Protein AF-A0A4Y1ZA78-F1 (afdb_monomer)

Nearest PDB structures (foldseek):
  3u4q-assembly1_B  TM=8.889E-01  e=4.246E-15  Bacillus subtilis
  4cei-assembly1_B  TM=9.173E-01  e=1.400E-14  Bacillus subtilis subsp. subtilis str. 168
  4cej-assembly1_B  TM=8.778E-01  e=4.671E-15  Bacillus subtilis subsp. subtilis str. 168
  4ceh-assembly1_B  TM=9.008E-01  e=1.864E-14  Bacillus subtilis subsp. subtilis str. 168

Mean predicted aligned error: 8.11 Å

Secondary structure (DSSP, 8-state):
--HHHHHHHHHHHHHHTTTT-SSHHHHTTSTTHHHHHHHHHHHHHHTT--HHHHHHHHHHS--SSHHHHHHHHHHHHHHHHHHHHHHHHTTT---TTHHHHHHHHHGGG-GGGGG-EEEE-S-S---HHHHHHHHHHHHHSSEEEE----SS--SS---TT-TTHHHHHHHHHHHHHHHHTTPPPPPP-------S--SHHHHHHHHHTT-SSPPPPS--TT------SSHHHHHHHHHHHHHHHHHTS---GGG-----S-HHHHHHHHHHHHHHHT----------

Radius of gyration: 25.03 Å; Cα contacts (8 Å, |Δi|>4): 246; chains: 1; bounding box: 57×53×67 Å

pLDDT: mean 88.27, std 9.08, range [31.56, 97.56]

Foldseek 3Di:
DPLVVQLVQLLVQCVVCLVVADPCVVVSPDPCSSVVLSVVLLVCLLQVHALVNLLVVLVVQDPPDPVSVVSSSVSSNSSSSSVVSCVVCPPPHDDPSCVLVVCLVCVVVVLVQQADEEEADDDLAGHPSRLSSVLSSLVRHPYYHYDFDDPDQDPDQDDPQDPSRRSNVVNNSNVVSCVVVVGDDDPDDDDPDDPPDPDPQVVLCVNCPSHPPGDDDPDQPPHDDDDDPDLLRVLLVVVVVLVCCCPVVVDDPVVDDDDDPDCVVCVVSNVVNCVVVVDDDDDDDDDD

Sequence (288 aa):
MNTAGISMLLRKIVENRKNELHLFRKAAQQSGFYDLLGDTLIEFKRYCLEPEEIALRGQQIKTDDADQQLLKDKLHDLSLIYQSFSQALEGTYIDSEDYLYLMVERMNDAEFLKQAEVWIDGFQTMTPQELLAVEQLMGLCKQVTIVLGTDQIYDRLPDEFSVFRHPAHLFLQLKERAELNGQTIEPIVLQRTLVRPESKALKNLTMHFGQFPVQTSAQTDGVRLTEAANRREEVEQTARAIIECARVHHDRYRQMTVLVRNLADYRDLIETILQIIGFHFSLIKSAP

Structure (mmCIF, N/CA/C/O backbone):
data_AF-A0A4Y1ZA78-F1
#
_entry.id   AF-A0A4Y1ZA78-F1
#
loop_
_atom_site.group_PDB
_atom_site.id
_atom_site.type_symbol
_atom_site.label_atom_id
_atom_site.label_alt_id
_atom_site.label_comp_id
_atom_site.label_asym_id
_atom_site.label_entity_id
_atom_site.label_seq_id
_atom_site.pdbx_PDB_ins_code
_atom_site.Cartn_x
_atom_site.Cartn_y
_atom_site.Cartn_z
_atom_site.occupancy
_atom_site.B_iso_or_equiv
_atom_site.auth_seq_id
_atom_site.auth_comp_id
_atom_site.auth_asym_id
_atom_site.auth_atom_id
_atom_site.pdbx_PDB_model_num
ATOM 1 N N . MET A 1 1 ? -14.141 16.603 -0.259 1.00 54.16 1 MET A N 1
ATOM 2 C CA . MET A 1 1 ? -14.179 18.080 -0.436 1.00 54.16 1 MET A CA 1
ATOM 3 C C . MET A 1 1 ? -12.864 18.511 -1.081 1.00 54.16 1 MET A C 1
ATOM 5 O O . MET A 1 1 ? -11.941 17.710 -1.094 1.00 54.16 1 MET A O 1
ATOM 9 N N . ASN A 1 2 ? -12.721 19.744 -1.586 1.00 70.62 2 ASN A N 1
ATOM 10 C CA . ASN A 1 2 ? -11.369 20.284 -1.808 1.00 70.62 2 ASN A CA 1
ATOM 11 C C . ASN A 1 2 ? -10.675 20.406 -0.434 1.00 70.62 2 ASN A C 1
ATOM 13 O O . ASN A 1 2 ? -11.345 20.780 0.531 1.00 70.62 2 ASN A O 1
ATOM 17 N N . THR A 1 3 ? -9.384 20.090 -0.326 1.00 71.38 3 THR A N 1
ATOM 18 C CA . THR A 1 3 ? -8.634 20.018 0.950 1.00 71.38 3 THR A CA 1
ATOM 19 C C . THR A 1 3 ? -8.817 21.267 1.816 1.00 71.38 3 THR A C 1
ATOM 21 O O . THR A 1 3 ? -9.050 21.169 3.016 1.00 71.38 3 THR A O 1
ATOM 24 N N . ALA A 1 4 ? -8.874 22.445 1.189 1.00 78.81 4 ALA A N 1
ATOM 25 C CA . ALA A 1 4 ? -9.137 23.713 1.869 1.00 78.81 4 ALA A CA 1
ATOM 26 C C . ALA A 1 4 ? -10.476 23.755 2.642 1.00 78.81 4 ALA A C 1
ATOM 28 O O . ALA A 1 4 ? -10.548 24.355 3.713 1.00 78.81 4 ALA A O 1
ATOM 29 N N . GLY A 1 5 ? -11.536 23.119 2.128 1.00 83.69 5 GLY A N 1
ATOM 30 C CA . GLY A 1 5 ? -12.844 23.064 2.791 1.00 83.69 5 GLY A CA 1
ATOM 31 C C . GLY A 1 5 ? -12.821 22.215 4.063 1.00 83.69 5 GLY A C 1
ATOM 32 O O . GLY A 1 5 ? -13.387 22.619 5.080 1.00 83.69 5 GLY A O 1
ATOM 33 N N . ILE A 1 6 ? -12.090 21.096 4.029 1.00 84.88 6 ILE A N 1
ATOM 34 C CA . ILE A 1 6 ? -11.861 20.232 5.196 1.00 84.88 6 ILE A CA 1
ATOM 35 C C . ILE A 1 6 ? -11.082 21.007 6.259 1.00 84.88 6 ILE A C 1
ATOM 37 O O . ILE A 1 6 ? -11.537 21.096 7.399 1.00 84.88 6 ILE A O 1
ATOM 41 N N . SER A 1 7 ? -9.981 21.666 5.884 1.00 87.12 7 SER A N 1
ATOM 42 C CA . SER A 1 7 ? -9.173 22.452 6.827 1.00 87.12 7 SER A CA 1
ATOM 43 C C . S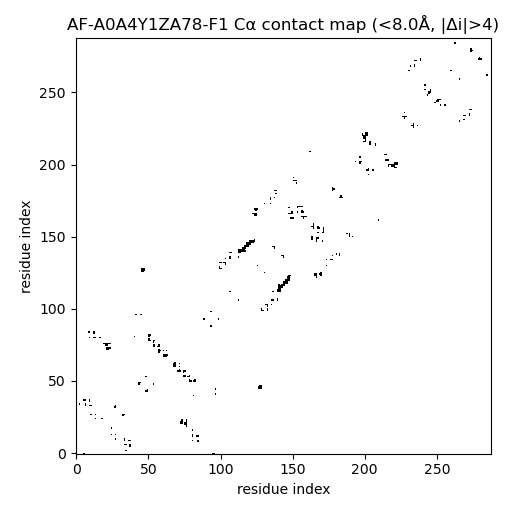ER A 1 7 ? -9.979 23.597 7.466 1.00 87.12 7 SER A C 1
ATOM 45 O O . SER A 1 7 ? -9.831 23.870 8.659 1.00 87.12 7 SER A O 1
ATOM 47 N N . MET A 1 8 ? -10.890 24.243 6.725 1.00 88.00 8 MET A N 1
ATOM 48 C CA . MET A 1 8 ? -11.794 25.266 7.277 1.00 88.00 8 MET A CA 1
ATOM 49 C C . MET A 1 8 ? -12.814 24.690 8.267 1.00 88.00 8 MET A C 1
ATOM 51 O O . MET A 1 8 ? -13.048 25.291 9.321 1.00 88.00 8 MET A O 1
ATOM 55 N N . LEU A 1 9 ? -13.415 23.540 7.950 1.00 90.19 9 LEU A N 1
ATOM 56 C CA . LEU A 1 9 ? -14.356 22.861 8.841 1.00 90.19 9 LEU A CA 1
ATOM 57 C C . LEU A 1 9 ? -13.664 22.417 10.135 1.00 90.19 9 LEU A C 1
ATOM 59 O O . LEU A 1 9 ? -14.154 22.718 11.224 1.00 90.19 9 LEU A O 1
ATOM 63 N N . LEU A 1 10 ? -12.491 21.791 10.025 1.00 92.62 10 LEU A N 1
ATOM 64 C CA . LEU A 1 10 ? -11.685 21.378 11.174 1.00 92.62 10 LEU A CA 1
ATOM 65 C C . LEU A 1 10 ? -11.297 22.568 12.047 1.00 92.62 10 LEU A C 1
ATOM 67 O O . LEU A 1 10 ? -11.419 22.499 13.268 1.00 92.62 10 LEU A O 1
ATOM 71 N N . ARG A 1 11 ? -10.924 23.699 11.441 1.00 92.19 11 ARG A N 1
ATOM 72 C CA . ARG A 1 11 ? -10.647 24.934 12.183 1.00 92.19 11 ARG A CA 1
ATOM 73 C C . ARG A 1 11 ? -11.849 25.417 12.987 1.00 92.19 11 ARG A C 1
ATOM 75 O O . ARG A 1 11 ? -11.689 25.791 14.146 1.00 92.19 11 ARG A O 1
ATOM 82 N N . LYS A 1 12 ? -13.050 25.384 12.405 1.00 92.19 12 LYS A N 1
ATOM 83 C CA . LYS A 1 12 ? -14.288 25.737 13.115 1.00 92.19 12 LYS A CA 1
ATOM 84 C C . LYS A 1 12 ? -14.563 24.782 14.283 1.00 92.19 12 LYS A C 1
ATOM 86 O O . LYS A 1 12 ? -14.906 25.243 15.367 1.00 92.19 12 LYS A O 1
ATOM 91 N N . ILE A 1 13 ? -14.399 23.474 14.077 1.00 93.69 13 ILE A N 1
ATOM 92 C CA . ILE A 1 13 ? -14.618 22.446 15.109 1.00 93.69 13 ILE A CA 1
ATOM 93 C C . ILE A 1 13 ? -13.646 22.630 16.279 1.00 93.69 13 ILE A C 1
ATOM 95 O O . ILE A 1 13 ? -14.075 22.689 17.431 1.00 93.69 13 ILE A O 1
ATOM 99 N N . VAL A 1 14 ? -12.353 22.774 15.983 1.00 93.81 14 VAL A N 1
ATOM 100 C CA . VAL A 1 14 ? -11.296 22.935 16.992 1.00 93.81 14 VAL A CA 1
ATOM 101 C C . VAL A 1 14 ? -11.490 24.214 17.806 1.00 93.81 14 VAL A C 1
ATOM 103 O O . VAL A 1 14 ? -11.338 24.182 19.025 1.00 93.81 14 VAL A O 1
ATOM 106 N N . GLU A 1 15 ? -11.867 25.332 17.179 1.00 91.50 15 GLU A N 1
ATOM 107 C CA . GLU A 1 15 ? -12.145 26.571 17.920 1.00 91.50 15 GLU A CA 1
ATOM 108 C C . GLU A 1 15 ? -13.399 26.459 18.802 1.00 91.50 15 GLU A C 1
ATOM 110 O O . GLU A 1 15 ? -13.377 26.928 19.940 1.00 91.50 15 GLU A O 1
ATOM 115 N N . ASN A 1 16 ? -14.456 25.781 18.341 1.00 92.62 16 ASN A N 1
ATOM 116 C CA . ASN A 1 16 ? -15.669 25.577 19.141 1.00 92.62 16 ASN A CA 1
ATOM 117 C C . ASN A 1 16 ? -15.430 24.684 20.368 1.00 92.62 16 ASN A C 1
ATOM 119 O O . ASN A 1 16 ? -16.015 24.928 21.420 1.00 92.62 16 ASN A O 1
ATOM 123 N N . ARG A 1 17 ? -14.560 23.674 20.247 1.00 90.81 17 ARG A N 1
ATOM 124 C CA . ARG A 1 17 ? -14.251 22.709 21.320 1.00 90.81 17 ARG A CA 1
ATOM 125 C C . ARG A 1 17 ? -12.964 22.998 22.078 1.00 90.81 17 ARG A C 1
ATOM 127 O O . ARG A 1 17 ? -12.514 22.189 22.88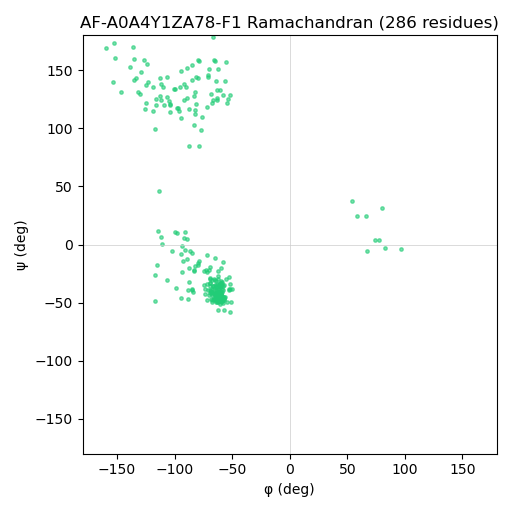0 1.00 90.81 17 ARG A O 1
ATOM 134 N N . LYS A 1 18 ? -12.361 24.166 21.878 1.00 89.44 18 LYS A N 1
ATOM 135 C CA . LYS A 1 18 ? -11.031 24.523 22.397 1.00 89.44 18 LYS A CA 1
ATOM 136 C C . LYS A 1 18 ? -10.840 24.327 23.905 1.00 89.44 18 LYS A C 1
ATOM 138 O O . LYS A 1 18 ? -9.712 24.130 24.350 1.00 89.44 18 LYS A O 1
ATOM 143 N N . ASN A 1 19 ? -11.920 24.425 24.681 1.00 91.12 19 ASN A N 1
ATOM 144 C CA . ASN A 1 19 ? -11.902 24.263 26.136 1.00 91.12 19 ASN A CA 1
ATOM 145 C C . ASN A 1 19 ? -11.948 22.794 26.590 1.00 91.12 19 ASN A C 1
ATOM 147 O O . ASN A 1 19 ? -11.605 22.518 27.734 1.00 91.12 19 ASN A O 1
ATOM 151 N N . GLU A 1 20 ? -12.361 21.880 25.713 1.00 92.88 20 GLU A N 1
ATOM 152 C CA . GLU A 1 20 ? -12.433 20.433 25.960 1.00 92.88 20 GLU A CA 1
ATOM 153 C C . GLU A 1 20 ? -11.145 19.709 25.527 1.00 92.88 20 GLU A C 1
ATOM 155 O O . GLU A 1 20 ? -10.935 18.556 25.900 1.00 92.88 20 GLU A O 1
ATOM 160 N N . LEU A 1 21 ? -10.287 20.385 24.750 1.00 92.19 21 LEU A N 1
ATOM 161 C CA . LEU A 1 21 ? -9.033 19.836 24.235 1.00 92.19 21 LEU A CA 1
ATOM 162 C C . LEU A 1 21 ? -7.910 19.918 25.274 1.00 92.19 21 LEU A C 1
ATOM 164 O O . LEU A 1 21 ? -7.628 20.987 25.827 1.00 92.19 21 LEU A O 1
ATOM 168 N N . HIS A 1 22 ? -7.216 18.805 25.476 1.00 89.44 22 HIS A N 1
ATOM 169 C CA . HIS A 1 22 ? -6.105 18.667 26.411 1.00 89.44 22 HIS A CA 1
ATOM 170 C C . HIS A 1 22 ? -4.777 19.127 25.797 1.00 89.44 22 HIS A C 1
ATOM 172 O O . HIS A 1 22 ? -3.992 19.820 26.451 1.00 89.44 22 HIS A O 1
ATOM 178 N N . LEU A 1 23 ? -4.524 18.795 24.528 1.00 88.69 23 LEU A N 1
ATOM 179 C CA . LEU A 1 23 ? -3.224 18.971 23.879 1.00 88.69 23 LEU A CA 1
ATOM 180 C C . LEU A 1 23 ? -3.270 19.953 22.704 1.00 88.69 23 LEU A C 1
ATOM 182 O O . LEU A 1 23 ? -2.450 20.875 22.600 1.00 88.69 23 LEU A O 1
ATOM 186 N N . PHE A 1 24 ? -4.235 19.783 21.805 1.00 91.19 24 PHE A N 1
ATOM 187 C CA . PHE A 1 24 ? -4.268 20.475 20.519 1.00 91.19 24 PHE A CA 1
ATOM 188 C C . PHE A 1 24 ? -4.591 21.962 20.617 1.00 91.19 24 PHE A C 1
ATOM 190 O O . PHE A 1 24 ? -4.371 22.694 19.655 1.00 91.19 24 PHE A O 1
ATOM 197 N N . ARG A 1 25 ? -4.982 22.465 21.793 1.00 84.75 25 ARG A N 1
ATOM 198 C CA . ARG A 1 25 ? -5.209 23.900 22.024 1.00 84.75 25 ARG A CA 1
ATOM 199 C C . ARG A 1 25 ? -4.015 24.775 21.624 1.00 84.75 25 ARG A C 1
ATOM 201 O O . ARG A 1 25 ? -4.217 25.871 21.104 1.00 84.75 25 ARG A O 1
ATOM 208 N N . LYS A 1 26 ? -2.784 24.316 21.882 1.00 83.38 26 LYS A N 1
ATOM 209 C CA . LYS A 1 26 ? -1.555 25.031 21.486 1.00 83.38 26 LYS A CA 1
ATOM 210 C C . LYS A 1 26 ? -1.152 24.717 20.042 1.00 83.38 26 LYS A C 1
ATOM 212 O O . LYS A 1 26 ? -0.733 25.617 19.321 1.00 83.38 26 LYS A O 1
ATOM 217 N N . ALA A 1 27 ? -1.311 23.463 19.618 1.00 85.31 27 ALA A N 1
ATOM 218 C CA . ALA A 1 27 ? -0.951 23.009 18.274 1.00 85.31 27 ALA A CA 1
ATOM 219 C C . ALA A 1 27 ? -1.817 23.650 17.173 1.00 85.31 27 ALA A C 1
ATOM 221 O O . ALA A 1 27 ? -1.318 23.922 16.088 1.00 85.31 27 ALA A O 1
ATOM 222 N N . ALA A 1 28 ? -3.071 23.999 17.480 1.00 87.12 28 ALA A N 1
ATOM 223 C CA . ALA A 1 28 ? -4.023 24.634 16.566 1.00 87.12 28 ALA A CA 1
ATOM 224 C C . ALA A 1 28 ? -3.560 25.981 15.970 1.00 87.12 28 ALA A C 1
ATOM 226 O O . ALA A 1 28 ? -4.156 26.467 15.007 1.00 87.12 28 ALA A O 1
ATOM 227 N N . GLN A 1 29 ? -2.522 26.601 16.545 1.00 84.94 29 GLN A N 1
ATOM 228 C CA . GLN A 1 29 ? -1.912 27.836 16.042 1.00 84.94 29 GLN A CA 1
ATOM 229 C C . GLN A 1 29 ? -0.775 27.590 15.036 1.00 84.94 29 GLN A C 1
ATOM 231 O O . GLN A 1 29 ? -0.321 28.535 14.393 1.00 84.94 29 GLN A O 1
ATOM 236 N N . GLN A 1 30 ? -0.291 26.352 14.908 1.00 88.00 30 GLN A N 1
ATOM 237 C CA . GLN A 1 30 ? 0.828 26.012 14.033 1.00 88.00 30 GLN A CA 1
ATOM 238 C C . GLN A 1 30 ? 0.382 25.882 12.573 1.00 88.00 30 GLN A C 1
ATOM 240 O O . GLN A 1 30 ? -0.699 25.374 12.268 1.00 88.00 30 GLN A O 1
ATOM 245 N N . SER A 1 31 ? 1.242 26.319 11.652 1.00 84.56 31 SER A N 1
ATOM 246 C CA . SER A 1 31 ? 1.036 26.106 10.218 1.00 84.56 31 SER A CA 1
ATOM 247 C C . SER A 1 31 ? 1.046 24.612 9.891 1.00 84.56 31 SER A C 1
ATOM 249 O O . SER A 1 31 ? 1.948 23.902 10.329 1.00 84.56 31 SER A O 1
ATOM 251 N N . GLY A 1 32 ? 0.071 24.154 9.106 1.00 86.00 32 GLY A N 1
ATOM 252 C CA . GLY A 1 32 ? -0.053 22.756 8.679 1.00 86.00 32 GLY A CA 1
ATOM 253 C C . GLY A 1 32 ? -0.733 21.821 9.686 1.00 86.00 32 GLY A C 1
ATOM 254 O O . GLY A 1 32 ? -0.976 20.667 9.353 1.00 86.00 32 GLY A O 1
ATOM 255 N N . PHE A 1 33 ? -1.106 22.298 10.884 1.00 91.50 33 PHE A N 1
ATOM 256 C CA . PHE A 1 33 ? -1.820 21.471 11.869 1.00 91.50 33 PHE A CA 1
ATOM 257 C C . PHE A 1 33 ? -3.133 20.905 11.312 1.00 91.50 33 PHE A C 1
ATOM 259 O O . PHE A 1 33 ? -3.398 19.717 11.451 1.00 91.50 33 PHE A O 1
ATOM 266 N N . TYR A 1 34 ? -3.946 21.747 10.667 1.00 91.44 34 TYR A N 1
ATOM 267 C CA . TYR A 1 34 ? -5.248 21.330 10.138 1.00 91.44 34 TYR A CA 1
ATOM 268 C C . TYR A 1 34 ? -5.136 20.380 8.947 1.00 91.44 34 TYR A C 1
ATOM 270 O O . TYR A 1 34 ? -6.017 19.546 8.774 1.00 91.44 34 TYR A O 1
ATOM 278 N N . ASP A 1 35 ? -4.058 20.482 8.168 1.00 89.00 35 ASP A N 1
ATOM 279 C CA . ASP A 1 35 ? -3.815 19.581 7.043 1.00 89.00 35 ASP A CA 1
ATOM 280 C C . ASP A 1 35 ? -3.430 18.191 7.569 1.00 89.00 35 ASP A C 1
ATOM 282 O O . ASP A 1 35 ? -4.075 17.208 7.223 1.00 89.00 35 ASP A O 1
ATOM 286 N N . LEU A 1 36 ? -2.494 18.124 8.526 1.00 91.00 36 LEU A N 1
ATOM 287 C CA . LEU A 1 36 ? -2.130 16.872 9.198 1.00 91.00 36 LEU A CA 1
ATOM 288 C C . LEU A 1 36 ? -3.320 16.242 9.938 1.00 91.00 36 LEU A C 1
ATOM 290 O O . LEU A 1 36 ? -3.495 15.025 9.921 1.00 91.00 36 LEU A O 1
ATOM 294 N N . LEU A 1 37 ? -4.140 17.063 10.599 1.00 92.75 37 LEU A N 1
ATOM 295 C CA . LEU A 1 37 ? -5.354 16.605 11.269 1.00 92.75 37 LEU A CA 1
ATOM 296 C C . LEU A 1 37 ? -6.344 16.018 10.258 1.00 92.75 37 LEU A C 1
ATOM 298 O O . LEU A 1 37 ? -6.891 14.951 10.508 1.00 92.75 37 LEU A O 1
ATOM 302 N N . GLY A 1 38 ? -6.538 16.678 9.113 1.00 91.00 38 GLY A N 1
ATOM 303 C CA . GLY A 1 38 ? -7.357 16.163 8.017 1.00 91.00 38 GLY A CA 1
ATOM 304 C C . GLY A 1 38 ? -6.860 14.814 7.509 1.00 91.00 38 GLY A C 1
ATOM 305 O O . GLY A 1 38 ? -7.642 13.867 7.466 1.00 91.00 38 GLY A O 1
ATOM 306 N N . ASP A 1 39 ? -5.563 14.703 7.217 1.00 90.12 39 ASP A N 1
ATOM 307 C CA . ASP A 1 39 ? -4.939 13.454 6.766 1.00 90.12 39 ASP A CA 1
ATOM 308 C C . ASP A 1 39 ? -5.111 12.325 7.798 1.00 90.12 39 ASP A C 1
ATOM 310 O O . ASP A 1 39 ? -5.444 11.199 7.436 1.00 90.12 39 ASP A O 1
ATOM 314 N N . THR A 1 40 ? -4.974 12.641 9.090 1.00 92.56 40 THR A N 1
ATOM 315 C CA . THR A 1 40 ? -5.155 11.673 10.189 1.00 92.56 40 THR A CA 1
ATOM 316 C C . THR A 1 40 ? -6.598 11.165 10.268 1.00 92.56 40 THR A C 1
ATOM 318 O O . THR A 1 40 ? -6.829 9.971 10.444 1.00 92.56 40 THR A O 1
ATOM 321 N N . LEU A 1 41 ? -7.593 12.049 10.134 1.00 91.00 41 LEU A N 1
ATOM 322 C CA . LEU A 1 41 ? -9.002 11.637 10.163 1.00 91.00 41 LEU A CA 1
ATOM 323 C C . LEU A 1 41 ? -9.389 10.822 8.923 1.00 91.00 41 LEU A C 1
ATOM 325 O O . LEU A 1 41 ? -10.162 9.872 9.031 1.00 91.00 41 LEU A O 1
ATOM 329 N N . ILE A 1 42 ? -8.829 11.166 7.759 1.00 86.62 42 ILE A N 1
ATOM 330 C CA . ILE A 1 42 ? -8.967 10.373 6.530 1.00 86.62 42 ILE A CA 1
ATOM 331 C C . ILE A 1 42 ? -8.370 8.977 6.735 1.00 86.62 42 ILE A C 1
ATOM 333 O O . ILE A 1 42 ? -8.978 7.985 6.338 1.00 86.62 42 ILE A O 1
ATOM 337 N N . GLU A 1 43 ? -7.212 8.875 7.390 1.00 88.19 43 GLU A N 1
ATOM 338 C CA . GLU A 1 43 ? -6.608 7.588 7.731 1.00 88.19 43 GLU A CA 1
ATOM 339 C C . GLU A 1 43 ? -7.512 6.769 8.663 1.00 88.19 43 GLU A C 1
ATOM 341 O O . GLU A 1 43 ? -7.768 5.602 8.381 1.00 88.19 43 GLU A O 1
ATOM 346 N N . PHE A 1 44 ? -8.088 7.365 9.710 1.00 90.50 44 PHE A N 1
ATOM 347 C CA . PHE A 1 44 ? -9.043 6.654 10.570 1.00 90.50 44 PHE A CA 1
ATOM 348 C C . PHE A 1 44 ? -10.230 6.085 9.794 1.00 90.50 44 PHE A C 1
ATOM 350 O O . PHE A 1 44 ? -10.540 4.904 9.959 1.00 90.50 44 PHE A O 1
ATOM 357 N N . LYS A 1 45 ? -10.821 6.869 8.886 1.00 85.00 45 LYS A N 1
ATOM 358 C CA . LYS A 1 45 ? -11.887 6.384 8.000 1.00 85.00 45 LYS A CA 1
ATOM 359 C C . LYS A 1 45 ? -11.438 5.204 7.134 1.00 85.00 45 LYS A C 1
ATOM 361 O O . LYS A 1 45 ? -12.110 4.176 7.117 1.00 85.00 45 LYS A O 1
ATOM 366 N N . ARG A 1 46 ? -10.278 5.306 6.472 1.00 82.69 46 ARG A N 1
ATOM 367 C CA . ARG A 1 46 ? -9.717 4.232 5.620 1.00 82.69 46 ARG A CA 1
ATOM 368 C C . ARG A 1 46 ? -9.486 2.926 6.368 1.00 82.69 46 ARG A C 1
ATOM 370 O O . ARG A 1 46 ? -9.586 1.844 5.790 1.00 82.69 46 ARG A O 1
ATOM 377 N N . TYR A 1 47 ? -9.151 3.028 7.649 1.00 85.06 47 TYR A N 1
ATOM 378 C CA . TYR A 1 47 ? -8.944 1.881 8.525 1.00 85.06 47 TYR A CA 1
ATOM 379 C C . TYR A 1 47 ? -10.211 1.436 9.267 1.00 85.06 47 TYR A C 1
ATOM 381 O O . TYR A 1 47 ? -10.112 0.576 10.141 1.00 85.06 47 TYR A O 1
ATOM 389 N N . CYS A 1 48 ? -11.382 1.966 8.892 1.00 83.62 48 CYS A N 1
ATOM 390 C CA . CYS A 1 48 ? -12.679 1.659 9.498 1.00 83.62 48 CYS A CA 1
ATOM 391 C C . CYS A 1 48 ? -12.688 1.861 11.020 1.00 83.62 48 CYS A C 1
ATOM 393 O O . CYS A 1 48 ? -13.276 1.061 11.741 1.00 83.62 48 CYS A O 1
ATOM 395 N N . LEU A 1 49 ? -11.987 2.891 11.504 1.00 89.19 49 LEU A N 1
ATOM 396 C CA . LEU A 1 49 ? -11.981 3.256 12.914 1.00 89.19 49 LEU A CA 1
ATOM 397 C C . LEU A 1 49 ? -13.077 4.279 13.177 1.00 89.19 49 LEU A C 1
ATOM 399 O O . LEU A 1 49 ? -13.082 5.355 12.570 1.00 89.19 49 LEU A O 1
ATOM 403 N N . GLU A 1 50 ? -13.957 3.966 14.122 1.00 90.44 50 GLU A N 1
ATOM 404 C CA . GLU A 1 50 ? -15.008 4.882 14.566 1.00 90.44 50 GLU A CA 1
ATOM 405 C C . GLU A 1 50 ? -14.527 5.789 15.717 1.00 90.44 50 GLU A C 1
ATOM 407 O O . GLU A 1 50 ? -13.642 5.404 16.499 1.00 90.44 50 GLU A O 1
ATOM 412 N N . PRO A 1 51 ? -15.090 7.006 15.869 1.00 91.81 51 PRO A N 1
ATOM 413 C CA . PRO A 1 51 ? -14.724 7.919 16.953 1.00 91.81 51 PRO A CA 1
ATOM 414 C C . PRO A 1 51 ? -14.809 7.275 18.345 1.00 91.81 51 PRO A C 1
ATOM 416 O O . PRO A 1 51 ? -13.947 7.515 19.199 1.00 91.81 51 PRO A O 1
ATOM 419 N N . GLU A 1 52 ? -15.814 6.428 18.572 1.00 92.81 52 GLU A N 1
ATOM 420 C CA . GLU A 1 52 ? -16.036 5.718 19.832 1.00 92.81 52 GLU A CA 1
ATOM 421 C C . GLU A 1 52 ? -14.921 4.709 20.133 1.00 92.81 52 GLU A C 1
ATOM 423 O O . GLU A 1 52 ? -14.500 4.576 21.285 1.00 92.81 52 GLU A O 1
ATOM 428 N N . GLU A 1 53 ? -14.397 4.023 19.115 1.00 92.19 53 GLU A N 1
ATOM 429 C CA . GLU A 1 53 ? -13.306 3.058 19.279 1.00 92.19 53 GLU A CA 1
ATOM 430 C C . GLU A 1 53 ? -12.001 3.752 19.669 1.00 92.19 53 GLU A C 1
ATOM 432 O O . GLU A 1 53 ? -11.263 3.265 20.531 1.00 92.19 53 GLU A O 1
ATOM 437 N N . ILE A 1 54 ? -11.726 4.915 19.074 1.00 93.56 54 ILE A N 1
ATOM 438 C CA . ILE A 1 54 ? -10.554 5.734 19.406 1.00 93.56 54 ILE A CA 1
ATOM 439 C C . ILE A 1 54 ? -10.644 6.212 20.857 1.00 93.56 54 ILE A C 1
ATOM 441 O O . ILE A 1 54 ? -9.668 6.095 21.607 1.00 93.56 54 ILE A O 1
ATOM 445 N N . ALA A 1 55 ? -11.820 6.686 21.278 1.00 92.25 55 ALA A N 1
ATOM 446 C CA . ALA A 1 55 ? -12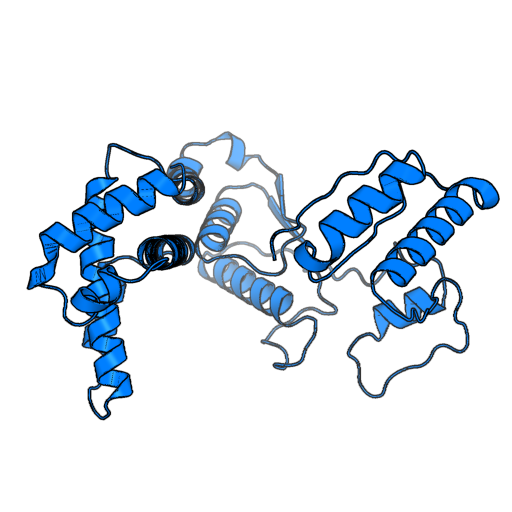.066 7.095 22.657 1.00 92.25 55 ALA A CA 1
ATOM 447 C C . ALA A 1 55 ? -11.874 5.925 23.638 1.00 92.25 55 ALA A C 1
ATOM 449 O O . ALA A 1 55 ? -11.184 6.071 24.652 1.00 92.25 55 ALA A O 1
ATOM 450 N N . LEU A 1 56 ? -12.424 4.747 23.322 1.00 92.44 56 LEU A N 1
ATOM 451 C CA . LEU A 1 56 ? -12.294 3.543 24.145 1.00 92.44 56 LEU A CA 1
ATOM 452 C C . LEU A 1 56 ? -10.828 3.112 24.287 1.00 92.44 56 LEU A C 1
ATOM 454 O O . LEU A 1 56 ? -10.365 2.858 25.400 1.00 92.44 56 LEU A O 1
ATOM 458 N N . ARG A 1 57 ? -10.072 3.080 23.182 1.00 90.62 57 ARG A N 1
ATOM 459 C CA . ARG A 1 57 ? -8.634 2.762 23.207 1.00 90.62 57 ARG A CA 1
ATOM 460 C C . ARG A 1 57 ? -7.854 3.769 24.044 1.00 90.62 57 ARG A C 1
ATOM 462 O O . ARG A 1 57 ? -7.012 3.363 24.839 1.00 90.62 57 ARG A O 1
ATOM 469 N N . GLY A 1 58 ? -8.171 5.060 23.938 1.00 89.12 58 GLY A N 1
ATOM 470 C CA . GLY A 1 58 ? -7.579 6.102 24.781 1.00 89.12 58 GLY A CA 1
ATOM 471 C C . GLY A 1 58 ? -7.805 5.867 26.277 1.00 89.12 58 GLY A C 1
ATOM 472 O O . GLY A 1 58 ? -6.892 6.050 27.082 1.00 89.12 58 GLY A O 1
ATOM 473 N N . GLN A 1 59 ? -8.991 5.396 26.669 1.00 89.44 59 GLN A N 1
ATOM 474 C CA . GLN A 1 59 ? -9.300 5.081 28.070 1.00 89.44 59 GLN A CA 1
ATOM 475 C C . GLN A 1 59 ? -8.542 3.857 28.600 1.00 89.44 59 GLN A C 1
ATOM 477 O O . GLN A 1 59 ? -8.247 3.801 29.794 1.00 89.44 59 GLN A O 1
ATOM 482 N N . GLN A 1 60 ? -8.208 2.901 27.729 1.00 90.62 60 GLN A N 1
ATOM 483 C CA . GLN A 1 60 ? -7.478 1.676 28.078 1.00 90.62 60 GLN A CA 1
ATOM 484 C C . GLN A 1 60 ? -5.964 1.885 28.236 1.00 90.62 60 GLN A C 1
ATOM 486 O O . GLN A 1 60 ? -5.281 1.019 28.788 1.00 90.62 60 GLN A O 1
ATOM 491 N N . ILE A 1 61 ? -5.427 3.018 27.773 1.00 88.94 61 ILE A N 1
ATOM 492 C CA . ILE A 1 61 ? -4.011 3.353 27.932 1.00 88.94 61 ILE A CA 1
ATOM 493 C C . ILE A 1 61 ? -3.710 3.600 29.413 1.00 88.94 61 ILE A C 1
ATOM 495 O O . ILE A 1 61 ? -4.304 4.471 30.060 1.00 88.94 61 ILE A O 1
ATOM 499 N N . LYS A 1 62 ? -2.763 2.817 29.942 1.00 86.75 62 LYS A N 1
ATOM 500 C CA . LYS A 1 62 ? -2.176 3.045 31.265 1.00 86.75 62 LYS A CA 1
ATOM 501 C C . LYS A 1 62 ? -1.464 4.392 31.277 1.00 86.75 62 LYS A C 1
ATOM 503 O O . LYS A 1 62 ? -1.000 4.850 30.248 1.00 86.75 62 LYS A O 1
ATOM 508 N N . THR A 1 63 ? -1.390 5.040 32.426 1.00 84.00 63 THR A N 1
ATOM 509 C CA . THR A 1 63 ? -0.752 6.358 32.562 1.00 84.00 63 THR A CA 1
ATOM 510 C C . THR A 1 63 ? 0.491 6.224 33.429 1.00 84.00 63 THR A C 1
ATOM 512 O O . THR A 1 63 ? 0.664 6.968 34.394 1.00 84.00 63 THR A O 1
ATOM 515 N N . ASP A 1 64 ? 1.292 5.196 33.139 1.00 85.31 64 ASP A N 1
ATOM 516 C CA . ASP A 1 64 ? 2.432 4.803 33.970 1.00 85.31 64 ASP A CA 1
ATOM 517 C C . ASP A 1 64 ? 3.678 5.647 33.637 1.00 85.31 64 ASP A C 1
ATOM 519 O O . ASP A 1 64 ? 4.557 5.816 34.482 1.00 85.31 64 ASP A O 1
ATOM 523 N N . ASP A 1 65 ? 3.731 6.231 32.434 1.00 90.31 65 ASP A N 1
ATOM 524 C CA . ASP A 1 65 ? 4.750 7.192 32.013 1.00 90.31 65 ASP A CA 1
ATOM 525 C C . ASP A 1 65 ? 4.156 8.399 31.253 1.00 90.31 65 ASP A C 1
ATOM 527 O O . ASP A 1 65 ? 2.968 8.452 30.910 1.00 90.31 65 ASP A O 1
ATOM 531 N N . ALA A 1 66 ? 5.003 9.405 31.020 1.00 88.88 66 ALA A N 1
ATOM 532 C CA . ALA A 1 66 ? 4.614 10.656 30.375 1.00 88.88 66 ALA A CA 1
ATOM 533 C C . ALA A 1 66 ? 4.224 10.489 28.894 1.00 88.88 66 ALA A C 1
ATOM 535 O O . ALA A 1 66 ? 3.368 11.234 28.412 1.00 88.88 66 ALA A O 1
ATOM 536 N N . ASP A 1 67 ? 4.807 9.523 28.182 1.00 89.81 67 ASP A N 1
ATOM 537 C CA . ASP A 1 67 ? 4.522 9.277 26.766 1.00 89.81 67 ASP A CA 1
ATOM 538 C C . ASP A 1 67 ? 3.148 8.622 26.595 1.00 89.81 67 ASP A C 1
ATOM 540 O O . ASP A 1 67 ? 2.385 8.979 25.692 1.00 89.81 67 ASP A O 1
ATOM 544 N N . GLN A 1 68 ? 2.778 7.719 27.502 1.00 90.56 68 GLN A N 1
ATOM 545 C CA . GLN A 1 68 ? 1.451 7.111 27.532 1.00 90.56 68 GLN A CA 1
ATOM 546 C C . GLN A 1 68 ? 0.365 8.132 27.885 1.00 90.56 68 GLN A C 1
ATOM 548 O O . GLN A 1 68 ? -0.685 8.159 27.239 1.00 90.56 68 GLN A O 1
ATOM 553 N N . GLN A 1 69 ? 0.626 9.020 28.851 1.00 90.88 69 GLN A N 1
ATOM 554 C CA . GLN A 1 69 ? -0.283 10.127 29.163 1.00 90.88 69 GLN A CA 1
ATOM 555 C C . GLN A 1 69 ? -0.458 11.057 27.951 1.00 90.88 69 GLN A C 1
ATOM 557 O O . GLN A 1 69 ? -1.582 11.416 27.603 1.00 90.88 69 GLN A O 1
ATOM 562 N N . LEU A 1 70 ? 0.635 11.383 27.254 1.00 92.19 70 LEU A N 1
ATOM 563 C CA . LEU A 1 70 ? 0.604 12.193 26.037 1.00 92.19 70 LEU A CA 1
ATOM 564 C C . LEU A 1 70 ? -0.226 11.535 24.925 1.00 92.19 70 LEU A C 1
ATOM 566 O O . LEU A 1 70 ? -0.997 12.212 24.244 1.00 92.19 70 LEU A O 1
ATOM 570 N N . LEU A 1 71 ? -0.066 10.225 24.718 1.00 92.75 71 LEU A N 1
ATOM 571 C CA . LEU A 1 71 ? -0.844 9.472 23.734 1.00 92.75 71 LEU A CA 1
ATOM 572 C C . LEU A 1 71 ? -2.330 9.448 24.102 1.00 92.75 71 LEU A C 1
ATOM 574 O O . LEU A 1 71 ? -3.173 9.666 23.234 1.00 92.75 71 LEU A O 1
ATOM 578 N N . LYS A 1 72 ? -2.656 9.246 25.380 1.00 93.50 72 LYS A N 1
ATOM 579 C CA . LYS A 1 72 ? -4.032 9.288 25.881 1.00 93.50 72 LYS A CA 1
ATOM 580 C C . LYS A 1 72 ? -4.694 10.641 25.621 1.00 93.50 72 LYS A C 1
ATOM 582 O O . LYS A 1 72 ? -5.795 10.677 25.077 1.00 93.50 72 LYS A O 1
ATOM 587 N N . ASP A 1 73 ? -4.007 11.737 25.934 1.00 92.38 73 ASP A N 1
ATOM 588 C CA . ASP A 1 73 ? -4.510 13.093 25.688 1.00 92.38 73 ASP A CA 1
ATOM 589 C C . ASP A 1 73 ? -4.665 13.386 24.183 1.00 92.38 73 ASP A C 1
ATOM 591 O O . ASP A 1 73 ? -5.631 14.029 23.772 1.00 92.38 73 ASP A O 1
ATOM 595 N N . LYS A 1 74 ? -3.775 12.854 23.332 1.00 93.81 74 LYS A N 1
ATOM 596 C CA . LYS A 1 74 ? -3.920 12.925 21.865 1.00 93.81 74 LYS A CA 1
ATOM 597 C C . LYS A 1 74 ? -5.154 12.179 21.361 1.00 93.81 74 LYS A C 1
ATOM 599 O O . LYS A 1 74 ? -5.885 12.727 20.542 1.00 93.81 74 LYS A O 1
ATOM 604 N N . LEU A 1 75 ? -5.375 10.941 21.808 1.00 94.56 75 LEU A N 1
ATOM 605 C CA . LEU A 1 75 ? -6.525 10.141 21.369 1.00 94.56 75 LEU A CA 1
ATOM 606 C C . LEU A 1 75 ? -7.847 10.739 21.856 1.00 94.56 75 LEU A C 1
ATOM 608 O O . LEU A 1 75 ? -8.825 10.722 21.113 1.00 94.56 75 LEU A O 1
ATOM 612 N N . HIS A 1 76 ? -7.861 11.322 23.057 1.00 94.69 76 HIS A N 1
ATOM 613 C CA . HIS A 1 76 ? -8.998 12.096 23.559 1.00 94.69 76 HIS A CA 1
ATOM 614 C C . HIS A 1 76 ? -9.347 13.245 22.607 1.00 94.69 76 HIS A C 1
ATOM 616 O O . HIS A 1 76 ? -10.454 13.276 22.066 1.00 94.69 76 HIS A O 1
ATOM 622 N N . ASP A 1 77 ? -8.386 14.127 22.315 1.00 94.88 77 ASP A N 1
ATOM 623 C CA . ASP A 1 77 ? -8.606 15.265 21.417 1.00 94.88 77 ASP A CA 1
ATOM 624 C C . ASP A 1 77 ? -9.029 14.819 20.008 1.00 94.88 77 ASP A C 1
ATOM 626 O O . ASP A 1 77 ? -9.962 15.383 19.430 1.00 94.88 77 ASP A O 1
ATOM 630 N N . LEU A 1 78 ? -8.370 13.791 19.461 1.00 95.69 78 LEU A N 1
ATOM 631 C CA . LEU A 1 78 ? -8.698 13.228 18.150 1.00 95.69 78 LEU A CA 1
ATOM 632 C C . LEU A 1 78 ? -10.121 12.667 18.113 1.00 95.69 78 LEU A C 1
ATOM 634 O O . LEU A 1 78 ? -10.843 12.963 17.165 1.00 95.69 78 LEU A O 1
ATOM 638 N N . SER A 1 79 ? -10.549 11.919 19.134 1.00 95.38 79 SER A N 1
ATOM 639 C CA . SER A 1 79 ? -11.899 11.340 19.182 1.00 95.38 79 SER A CA 1
ATOM 640 C C . SER A 1 79 ? -12.994 12.412 19.203 1.00 95.38 79 SER A C 1
ATOM 642 O O . SER A 1 79 ? -13.948 12.329 18.430 1.00 95.38 79 SER A O 1
ATOM 644 N N . LEU A 1 80 ? -12.826 13.475 20.000 1.00 95.00 80 LEU A N 1
ATOM 645 C CA . LEU A 1 80 ? -13.788 14.581 20.092 1.00 95.00 80 LEU A CA 1
ATOM 646 C C . LEU A 1 80 ? -13.916 15.353 18.776 1.00 95.00 80 LEU A C 1
ATOM 648 O O . LEU A 1 80 ? -15.021 15.707 18.341 1.00 95.00 80 LEU A O 1
ATOM 652 N N . ILE A 1 81 ? -12.774 15.643 18.149 1.00 95.00 81 ILE A N 1
ATOM 653 C CA . ILE A 1 81 ? -12.735 16.330 16.859 1.00 95.00 81 ILE A CA 1
ATOM 654 C C . ILE A 1 81 ? -13.356 15.439 15.789 1.00 95.00 81 ILE A C 1
ATOM 656 O O . ILE A 1 81 ? -14.205 15.919 15.040 1.00 95.00 81 ILE A O 1
ATOM 660 N N . TYR A 1 82 ? -12.972 14.163 15.736 1.00 94.50 82 TYR A N 1
ATOM 661 C CA . TYR A 1 82 ? -13.453 13.223 14.732 1.00 94.50 82 TYR A CA 1
ATOM 662 C C . TYR A 1 82 ? -14.964 13.022 14.825 1.00 94.50 82 TYR A C 1
ATOM 664 O O . TYR A 1 82 ? -15.651 13.160 13.820 1.00 94.50 82 TYR A O 1
ATOM 672 N N . GLN A 1 83 ? -15.504 12.836 16.031 1.00 94.38 83 GLN A N 1
ATOM 673 C CA . GLN A 1 83 ? -16.948 12.729 16.242 1.00 94.38 83 GLN A CA 1
ATOM 674 C C . GLN A 1 83 ? -17.693 13.961 15.710 1.00 94.38 83 GLN A C 1
ATOM 676 O O . GLN A 1 83 ? -18.695 13.847 15.008 1.00 94.38 83 GLN A O 1
ATOM 681 N N . SER A 1 84 ? -17.178 15.157 16.002 1.00 93.38 84 SER A N 1
ATOM 682 C CA . SER A 1 84 ? -17.785 16.412 15.536 1.00 93.38 84 SER A CA 1
ATOM 683 C C . SER A 1 84 ? -17.651 16.608 14.033 1.00 93.38 84 SER A C 1
ATOM 685 O O . SER A 1 84 ? -18.514 17.216 13.406 1.00 93.38 84 SER A O 1
ATOM 687 N N . PHE A 1 85 ? -16.550 16.125 13.463 1.00 91.44 85 PHE A N 1
ATOM 688 C CA . PHE A 1 85 ? -16.302 16.150 12.033 1.00 91.44 85 PHE A CA 1
ATOM 689 C C . PHE A 1 85 ? -17.279 15.228 11.305 1.00 91.44 85 PHE A C 1
ATOM 691 O O . PHE A 1 85 ? -17.957 15.692 10.393 1.00 91.44 85 PHE A O 1
ATOM 698 N N . SER A 1 86 ? -17.438 13.985 11.763 1.00 88.38 86 SER A N 1
ATOM 699 C CA . SER A 1 86 ? -18.409 13.034 11.214 1.00 88.38 86 SER A CA 1
ATOM 700 C C . SER A 1 86 ? -19.841 13.570 11.305 1.00 88.38 86 SER A C 1
ATOM 702 O O . SER A 1 86 ? -20.533 13.610 10.292 1.00 88.38 86 SER A O 1
ATOM 704 N N . GLN A 1 87 ? -20.252 14.110 12.460 1.00 89.62 87 GLN A N 1
ATOM 705 C CA . GLN A 1 87 ? -21.573 14.743 12.632 1.00 89.62 87 GLN A CA 1
ATOM 706 C C . GLN A 1 87 ? -21.791 15.949 11.710 1.00 89.62 87 GLN A C 1
ATOM 708 O O . GLN A 1 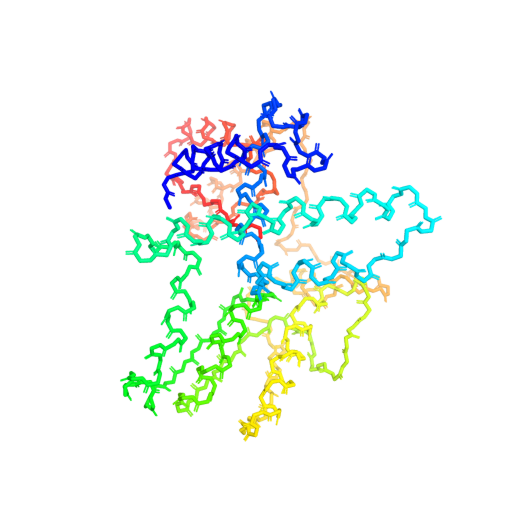87 ? -22.896 16.181 11.231 1.00 89.62 87 GLN A O 1
ATOM 713 N N . ALA A 1 88 ? -20.750 16.749 11.466 1.00 87.25 88 ALA A N 1
ATOM 714 C CA . ALA A 1 88 ? -20.852 17.907 10.583 1.00 87.25 88 ALA A CA 1
ATOM 715 C C . ALA A 1 88 ? -20.959 17.526 9.098 1.00 87.25 88 ALA A C 1
ATOM 717 O O . ALA A 1 88 ? -21.420 18.349 8.308 1.00 87.25 88 ALA A O 1
ATOM 718 N N . LEU A 1 89 ? -20.513 16.324 8.720 1.00 83.31 89 LEU A N 1
ATOM 719 C CA . LEU A 1 89 ? -20.605 15.800 7.356 1.00 83.31 89 LEU A CA 1
ATOM 720 C C . LEU A 1 89 ? -21.865 14.957 7.126 1.00 83.31 89 LEU A C 1
ATOM 722 O O . LEU A 1 89 ? -22.327 14.850 5.987 1.00 83.31 89 LEU A O 1
ATOM 726 N N . GLU A 1 90 ? -22.445 14.400 8.189 1.00 81.00 90 GLU A N 1
ATOM 727 C CA . GLU A 1 90 ? -23.642 13.566 8.128 1.00 81.00 90 GLU A CA 1
ATOM 728 C C . GLU A 1 90 ? -24.781 14.262 7.359 1.00 81.00 90 GLU A C 1
ATOM 730 O O . GLU A 1 90 ? -25.110 15.430 7.581 1.00 81.00 90 GLU A O 1
ATOM 735 N N . GLY A 1 91 ? -25.350 13.557 6.376 1.00 69.00 91 GLY A N 1
ATOM 736 C CA . GLY A 1 91 ? -26.480 14.024 5.561 1.00 69.00 91 GLY A CA 1
ATOM 737 C C . GLY A 1 91 ? -26.205 15.208 4.621 1.00 69.00 91 GLY A C 1
ATOM 738 O O . GLY A 1 91 ? -27.080 15.564 3.833 1.00 69.00 91 GLY A O 1
ATOM 739 N N . THR A 1 92 ? -25.018 15.817 4.665 1.00 66.81 92 THR A N 1
ATOM 740 C CA . THR A 1 92 ? -24.675 17.004 3.863 1.00 66.81 92 THR A CA 1
ATOM 741 C C . THR A 1 92 ? -23.546 16.756 2.875 1.00 66.81 92 THR A C 1
ATOM 743 O O . THR A 1 92 ? -23.493 17.428 1.841 1.00 66.81 92 THR A O 1
ATOM 746 N N . TYR A 1 93 ? -22.658 15.799 3.153 1.00 67.06 93 TYR A N 1
ATOM 747 C CA . TYR A 1 93 ? -21.501 15.538 2.311 1.00 67.06 93 TYR A CA 1
ATOM 748 C C . TYR A 1 93 ? -21.130 14.050 2.284 1.00 67.06 93 TYR A C 1
ATOM 750 O O . TYR A 1 93 ? -20.990 13.426 3.328 1.00 67.06 93 TYR A O 1
ATOM 758 N N . ILE A 1 94 ? -20.934 13.506 1.080 1.00 64.25 94 ILE A N 1
ATOM 759 C CA . ILE A 1 94 ? -20.340 12.179 0.867 1.00 64.25 94 ILE A CA 1
ATOM 760 C C . ILE A 1 94 ? -18.862 12.397 0.559 1.00 64.25 94 ILE A C 1
ATOM 762 O O . ILE A 1 94 ? -18.524 13.065 -0.429 1.00 64.25 94 ILE A O 1
ATOM 766 N N . ASP A 1 95 ? -17.982 11.883 1.415 1.00 68.50 95 ASP A N 1
ATOM 767 C CA . ASP A 1 95 ? -16.546 11.960 1.183 1.00 68.50 95 ASP A CA 1
ATOM 768 C C . ASP A 1 95 ? -16.062 10.908 0.184 1.00 68.50 95 ASP A C 1
ATOM 770 O O . ASP A 1 95 ? -16.721 9.896 -0.046 1.00 68.50 95 ASP A O 1
ATOM 774 N N . SER A 1 96 ? -14.898 11.141 -0.430 1.00 68.75 96 SER A N 1
ATOM 775 C CA . SER A 1 96 ? -14.315 10.172 -1.366 1.00 68.75 96 SER A CA 1
ATOM 776 C C . SER A 1 96 ? -14.046 8.821 -0.708 1.00 68.75 96 SER A C 1
ATOM 778 O O . SER A 1 96 ? -14.164 7.788 -1.359 1.00 68.75 96 SER A O 1
ATOM 780 N N . GLU A 1 97 ? -13.734 8.839 0.586 1.00 72.00 97 GLU A N 1
ATOM 781 C CA . GLU A 1 97 ? -13.522 7.640 1.395 1.00 72.00 97 GLU A CA 1
ATOM 782 C C . GLU A 1 97 ? -14.842 6.929 1.736 1.00 72.00 97 GLU A C 1
ATOM 784 O O . GLU A 1 97 ? -14.852 5.726 1.958 1.00 72.00 97 GLU A O 1
ATOM 789 N N . ASP A 1 98 ? -15.986 7.621 1.704 1.00 76.25 98 ASP A N 1
ATOM 790 C CA . ASP A 1 98 ? -17.280 7.016 2.039 1.00 76.25 98 ASP A CA 1
ATOM 791 C C . ASP A 1 98 ? -17.849 6.199 0.861 1.00 76.25 98 ASP A C 1
ATOM 793 O O . ASP A 1 98 ? -18.711 5.345 1.060 1.00 76.25 98 ASP A O 1
ATOM 797 N N . TYR A 1 99 ? -17.358 6.396 -0.373 1.00 83.69 99 TYR A N 1
ATOM 798 C CA . TYR A 1 99 ? -17.878 5.692 -1.555 1.00 83.69 99 TYR A CA 1
ATOM 799 C C . TYR A 1 99 ? -17.738 4.17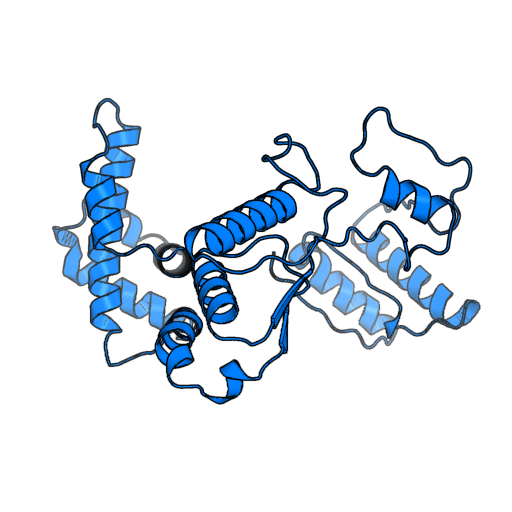8 -1.467 1.00 83.69 99 TYR A C 1
ATOM 801 O O . TYR A 1 99 ? -18.656 3.463 -1.860 1.00 83.69 99 TYR A O 1
ATOM 809 N N . LEU A 1 100 ? -16.606 3.680 -0.969 1.00 84.12 100 LEU A N 1
ATOM 810 C CA . LEU A 1 100 ? -16.375 2.241 -0.886 1.00 84.12 100 LEU A CA 1
ATOM 811 C C . LEU A 1 100 ? -17.248 1.603 0.204 1.00 84.12 100 LEU A C 1
ATOM 813 O O . LEU A 1 100 ? -17.754 0.499 0.021 1.00 84.12 100 LEU A O 1
ATOM 817 N N . TYR A 1 101 ? -17.499 2.337 1.290 1.00 82.50 101 TYR A N 1
ATOM 818 C CA . TYR A 1 101 ? -18.416 1.916 2.348 1.00 82.50 101 TYR A CA 1
ATOM 819 C C . TYR A 1 101 ? -19.872 1.910 1.852 1.00 82.50 101 TYR A C 1
ATOM 821 O O . TYR A 1 101 ? -20.569 0.906 1.970 1.00 82.50 101 TYR A O 1
ATOM 829 N N . LEU A 1 102 ? -20.306 2.978 1.179 1.00 85.75 102 LEU A N 1
ATOM 830 C CA . LEU A 1 102 ? -21.626 3.045 0.542 1.00 85.75 102 LEU A CA 1
ATOM 831 C C . LEU A 1 102 ? -21.806 1.967 -0.533 1.00 85.75 102 LEU A C 1
ATOM 833 O O . LEU A 1 102 ? -22.899 1.424 -0.688 1.00 85.75 102 LEU A O 1
ATOM 837 N N . MET A 1 103 ? -20.744 1.643 -1.278 1.00 89.31 103 MET A N 1
ATOM 838 C CA . MET A 1 103 ? -20.755 0.539 -2.234 1.00 89.31 103 MET A CA 1
ATOM 839 C C . MET A 1 103 ? -21.045 -0.772 -1.509 1.00 89.31 103 MET A C 1
ATOM 841 O O . MET A 1 103 ? -21.979 -1.460 -1.906 1.00 89.31 103 MET A O 1
ATOM 845 N N . VAL A 1 104 ? -20.301 -1.075 -0.438 1.00 90.00 104 VAL A N 1
ATOM 846 C CA . VAL A 1 104 ? -20.498 -2.247 0.434 1.00 90.00 104 VAL A CA 1
ATOM 847 C C . VAL A 1 104 ? -21.945 -2.359 0.916 1.00 90.00 104 VAL A C 1
ATOM 849 O O . VAL A 1 104 ? -22.556 -3.411 0.733 1.00 90.00 104 VAL A O 1
ATOM 852 N N . GLU A 1 105 ? -22.529 -1.278 1.440 1.00 88.38 105 GLU A N 1
ATOM 853 C CA . GLU A 1 105 ? -23.917 -1.280 1.927 1.00 88.38 105 GLU A CA 1
ATOM 854 C C . GLU A 1 105 ? -24.940 -1.598 0.828 1.00 88.38 105 GLU A C 1
ATOM 856 O O . GLU A 1 105 ? -25.953 -2.250 1.082 1.00 88.38 105 GLU A O 1
ATOM 861 N N . ARG A 1 106 ? -24.679 -1.155 -0.406 1.00 90.75 106 ARG A N 1
ATOM 862 C CA . ARG A 1 106 ? -25.597 -1.301 -1.545 1.00 90.75 106 ARG A CA 1
ATOM 863 C C . ARG A 1 106 ? -25.340 -2.533 -2.406 1.00 90.75 106 ARG A C 1
ATOM 865 O O . ARG A 1 106 ? -26.164 -2.823 -3.272 1.00 90.75 106 ARG A O 1
ATOM 872 N N . MET A 1 107 ? -24.247 -3.276 -2.201 1.00 92.94 107 MET A N 1
ATOM 873 C CA . MET A 1 107 ? -23.924 -4.433 -3.055 1.00 92.94 107 MET A CA 1
ATOM 874 C C . MET A 1 107 ? -25.012 -5.509 -3.012 1.00 92.94 107 MET A C 1
ATOM 876 O O . MET A 1 107 ? -25.283 -6.142 -4.028 1.00 92.94 107 MET A O 1
ATOM 880 N N . ASN A 1 108 ? -25.676 -5.684 -1.866 1.00 89.44 108 ASN A N 1
ATOM 881 C CA . ASN A 1 108 ? -26.758 -6.661 -1.711 1.00 89.44 108 ASN A CA 1
ATOM 882 C C . ASN A 1 108 ? -27.965 -6.380 -2.626 1.00 89.44 108 ASN A C 1
ATOM 884 O O . ASN A 1 108 ? -28.633 -7.321 -3.060 1.00 89.44 108 ASN A O 1
ATOM 888 N N . ASP A 1 109 ? -28.212 -5.108 -2.957 1.00 92.56 109 ASP A N 1
ATOM 889 C CA . ASP A 1 109 ? -29.302 -4.685 -3.844 1.00 92.56 109 ASP A CA 1
ATOM 890 C C . ASP A 1 109 ? -28.948 -4.882 -5.333 1.00 92.56 109 ASP A C 1
ATOM 892 O O . ASP A 1 109 ? -29.818 -4.855 -6.208 1.00 92.56 109 ASP A O 1
ATOM 896 N N . ALA A 1 110 ? -27.666 -5.078 -5.654 1.00 93.00 110 ALA A N 1
ATOM 897 C CA . ALA A 1 110 ? -27.164 -5.156 -7.018 1.00 93.00 110 ALA A CA 1
ATOM 898 C C . ALA A 1 110 ? -27.239 -6.590 -7.571 1.00 93.00 110 ALA A C 1
ATOM 900 O O . ALA A 1 110 ? -26.260 -7.335 -7.580 1.00 93.00 110 ALA A O 1
ATOM 901 N N . GLU A 1 111 ? -28.403 -6.974 -8.105 1.00 93.12 111 GLU A N 1
ATOM 902 C CA . GLU A 1 111 ? -28.652 -8.341 -8.599 1.00 93.12 111 GLU A CA 1
ATOM 903 C C . GLU A 1 111 ? -27.651 -8.834 -9.655 1.00 93.12 111 GLU A C 1
ATOM 905 O O . GLU A 1 111 ? -27.369 -10.032 -9.710 1.00 93.12 111 GLU A O 1
ATOM 910 N N . PHE A 1 112 ? -27.079 -7.935 -10.465 1.00 94.50 112 PHE A N 1
ATOM 911 C CA . PHE A 1 112 ? -26.108 -8.310 -11.496 1.00 94.50 112 PHE A CA 1
ATOM 912 C C . PHE A 1 112 ? -24.834 -8.941 -10.911 1.00 94.50 112 PHE A C 1
ATOM 914 O O . PHE A 1 112 ? -24.207 -9.762 -11.582 1.00 94.50 112 PHE A O 1
ATOM 921 N N . LEU A 1 113 ? -24.468 -8.609 -9.664 1.00 95.31 113 LEU A N 1
ATOM 922 C CA . LEU A 1 113 ? -23.288 -9.172 -9.004 1.00 95.31 113 LEU A CA 1
ATOM 923 C C . LEU A 1 113 ? -23.420 -10.683 -8.822 1.00 95.31 113 LEU A C 1
ATOM 925 O O . LEU A 1 113 ? -22.449 -11.397 -9.032 1.00 95.31 113 LEU A O 1
ATOM 929 N N . LYS A 1 114 ? -24.633 -11.199 -8.586 1.00 93.81 114 LYS A N 1
ATOM 930 C CA . LYS A 1 114 ? -24.892 -12.640 -8.395 1.00 93.81 114 LYS A CA 1
ATOM 931 C C . LYS A 1 114 ? -24.496 -13.510 -9.589 1.00 93.81 114 LYS A C 1
ATOM 933 O O . LYS A 1 114 ? -24.325 -14.716 -9.446 1.00 93.81 114 LYS A O 1
ATOM 938 N N . GLN A 1 115 ? -24.373 -12.914 -10.774 1.00 94.94 115 GLN A N 1
ATOM 939 C CA . GLN A 1 115 ? -23.942 -13.594 -11.998 1.00 94.94 115 GLN A CA 1
ATOM 940 C C . GLN A 1 115 ? -22.556 -13.142 -12.472 1.00 94.94 115 GLN A C 1
ATOM 942 O O . GLN A 1 115 ? -22.077 -13.627 -13.497 1.0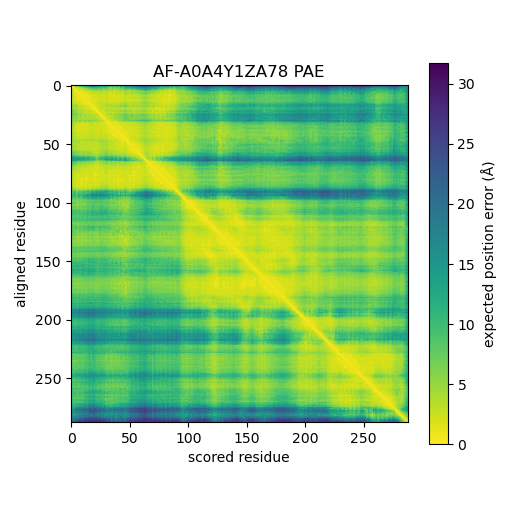0 94.94 115 GLN A O 1
ATOM 947 N N . ALA A 1 116 ? -21.914 -12.221 -11.752 1.00 97.00 116 ALA A N 1
ATOM 948 C CA . ALA A 1 116 ? -20.639 -11.646 -12.136 1.00 97.00 116 ALA A CA 1
ATOM 949 C C . ALA A 1 116 ? -19.462 -12.554 -11.758 1.00 97.00 116 ALA A C 1
ATOM 951 O O . ALA A 1 116 ? -19.446 -13.191 -10.702 1.00 97.00 116 ALA A O 1
ATOM 952 N N . GLU A 1 117 ? -18.451 -12.547 -12.622 1.00 97.31 117 GLU A N 1
ATOM 953 C CA . GLU A 1 117 ? -17.119 -13.080 -12.353 1.00 97.31 117 GLU A CA 1
ATOM 954 C C . GLU A 1 117 ? -16.162 -11.891 -12.230 1.00 97.31 117 GLU A C 1
ATOM 956 O O . GLU A 1 117 ? -16.039 -11.080 -13.152 1.00 97.31 117 GLU A O 1
ATOM 961 N N . VAL A 1 118 ? -15.526 -11.748 -11.070 1.00 97.19 118 VAL A N 1
ATOM 962 C CA . VAL A 1 118 ? -14.704 -10.584 -10.721 1.00 97.19 118 VAL A CA 1
ATOM 963 C C . VAL A 1 118 ? -13.235 -10.980 -10.683 1.00 97.19 118 VAL A C 1
ATOM 965 O O . VAL A 1 118 ? -12.878 -11.999 -10.100 1.00 97.19 118 VAL A O 1
ATOM 968 N N . TRP A 1 119 ? -12.379 -10.146 -11.272 1.00 97.56 119 TRP A N 1
ATOM 969 C CA . TRP A 1 119 ? -10.926 -10.295 -11.236 1.00 97.56 119 TRP A CA 1
ATOM 970 C C . TRP A 1 119 ? -10.308 -9.114 -10.498 1.00 97.56 119 TRP A C 1
ATOM 972 O O . TRP A 1 119 ? -10.551 -7.963 -10.859 1.00 97.56 119 TRP A O 1
ATOM 982 N N . ILE A 1 120 ? -9.507 -9.404 -9.477 1.00 97.06 120 ILE A N 1
ATOM 983 C CA . ILE A 1 120 ? -8.793 -8.408 -8.677 1.00 97.06 120 ILE A CA 1
ATOM 984 C C . ILE A 1 120 ? -7.297 -8.674 -8.831 1.00 97.06 120 ILE A C 1
ATOM 986 O O . ILE A 1 120 ? -6.811 -9.721 -8.415 1.00 97.06 120 ILE A O 1
ATOM 990 N N . ASP A 1 121 ? -6.572 -7.738 -9.439 1.00 95.12 121 ASP A N 1
ATOM 991 C CA . ASP A 1 121 ? -5.133 -7.837 -9.710 1.00 95.12 121 ASP A CA 1
ATOM 992 C C . ASP A 1 121 ? -4.446 -6.491 -9.428 1.00 95.12 121 ASP A C 1
ATOM 994 O O . ASP A 1 121 ? -5.065 -5.430 -9.528 1.00 95.12 121 ASP A O 1
ATOM 998 N N . GLY A 1 122 ? -3.161 -6.538 -9.078 1.00 91.81 122 GLY A N 1
ATOM 999 C CA . GLY A 1 122 ? -2.307 -5.369 -8.856 1.00 91.81 122 GLY A CA 1
ATOM 1000 C C . GLY A 1 122 ? -2.152 -4.927 -7.399 1.00 91.81 122 GLY A C 1
ATOM 1001 O O . GLY A 1 122 ? -1.355 -4.030 -7.131 1.00 91.81 122 GLY A O 1
ATOM 1002 N N . PHE A 1 123 ? -2.846 -5.564 -6.454 1.00 93.81 123 PHE A N 1
ATOM 1003 C CA . PHE A 1 123 ? -2.771 -5.221 -5.032 1.00 93.81 123 PHE A CA 1
ATOM 1004 C C . PHE A 1 123 ? -1.670 -6.010 -4.311 1.00 93.81 123 PHE A C 1
ATOM 1006 O O . PHE A 1 123 ? -1.532 -7.222 -4.477 1.00 93.81 123 PHE A O 1
ATOM 1013 N N . GLN A 1 124 ? -0.894 -5.316 -3.476 1.00 92.75 124 GLN A N 1
ATOM 1014 C CA . GLN A 1 124 ? 0.061 -5.932 -2.539 1.00 92.75 124 GLN A CA 1
ATOM 1015 C C . GLN A 1 124 ? -0.429 -5.859 -1.093 1.00 92.75 124 GLN A C 1
ATOM 1017 O O . GLN A 1 124 ? -0.128 -6.733 -0.284 1.00 92.75 124 GLN A O 1
ATOM 1022 N N . THR A 1 125 ? -1.188 -4.816 -0.786 1.00 94.56 125 THR A N 1
ATOM 1023 C CA . THR A 1 125 ? -1.895 -4.586 0.468 1.00 94.56 125 THR A CA 1
ATOM 1024 C C . THR A 1 125 ? -3.296 -4.102 0.131 1.00 94.56 125 THR A C 1
ATOM 1026 O O . THR A 1 125 ? -3.547 -3.626 -0.977 1.00 94.56 125 THR A O 1
ATOM 1029 N N . MET A 1 126 ? -4.204 -4.246 1.087 1.00 93.31 126 MET A N 1
ATOM 1030 C CA . MET A 1 126 ? -5.528 -3.645 1.034 1.00 93.31 126 MET A CA 1
ATOM 1031 C C . MET A 1 126 ? -5.815 -3.000 2.383 1.00 93.31 126 MET A C 1
ATOM 1033 O O . MET A 1 126 ? -5.421 -3.531 3.428 1.00 93.31 126 MET A O 1
ATOM 1037 N N . THR A 1 127 ? -6.488 -1.858 2.366 1.00 90.44 127 THR A N 1
ATOM 1038 C CA . THR A 1 127 ? -7.037 -1.251 3.579 1.00 90.44 127 THR A CA 1
ATOM 1039 C C . THR A 1 127 ? -8.146 -2.143 4.156 1.00 90.44 127 THR A C 1
ATOM 1041 O O . THR A 1 127 ? -8.725 -2.963 3.436 1.00 90.44 127 THR A O 1
ATOM 1044 N N . PRO A 1 128 ? -8.489 -2.014 5.450 1.00 89.62 128 PRO A N 1
ATOM 1045 C CA . PRO A 1 128 ? -9.643 -2.707 6.025 1.00 89.62 128 PRO A CA 1
ATOM 1046 C C . PRO A 1 128 ? -10.936 -2.497 5.230 1.00 89.62 128 PRO A C 1
ATOM 1048 O O . PRO A 1 128 ? -11.691 -3.446 5.033 1.00 89.62 128 PRO A O 1
ATOM 1051 N N . GLN A 1 129 ? -11.153 -1.289 4.709 1.00 86.88 129 GLN A N 1
ATOM 1052 C CA . GLN A 1 129 ? -12.330 -0.966 3.910 1.00 86.88 129 GLN A CA 1
ATOM 1053 C C . GLN A 1 129 ? -12.340 -1.686 2.551 1.00 86.88 129 GLN A C 1
ATOM 1055 O O . GLN A 1 129 ? -13.372 -2.205 2.126 1.00 86.88 129 GLN A O 1
ATOM 1060 N N . GLU A 1 130 ? -11.187 -1.772 1.884 1.00 92.81 130 GLU A N 1
ATOM 1061 C CA . GLU A 1 130 ? -11.016 -2.570 0.663 1.00 92.81 130 GLU A CA 1
ATOM 1062 C C . GLU A 1 130 ? -11.235 -4.057 0.933 1.00 92.81 130 GLU A C 1
ATOM 1064 O O . GLU A 1 130 ? -11.941 -4.719 0.174 1.00 92.81 130 GLU A O 1
ATOM 1069 N N . LEU A 1 131 ? -10.716 -4.572 2.048 1.00 93.56 131 LEU A N 1
ATOM 1070 C CA . LEU A 1 131 ? -10.937 -5.957 2.462 1.00 93.56 131 LEU A CA 1
ATOM 1071 C C . LEU A 1 131 ? -12.420 -6.256 2.696 1.00 93.56 131 LEU A C 1
ATOM 1073 O O . LEU A 1 131 ? -12.884 -7.298 2.244 1.00 93.56 131 LEU A O 1
ATOM 1077 N N . LEU A 1 132 ? -13.168 -5.348 3.333 1.00 92.00 132 LEU A N 1
ATOM 1078 C CA . LEU A 1 132 ? -14.621 -5.480 3.500 1.00 92.00 132 LEU A CA 1
ATOM 1079 C C . LEU A 1 132 ? -15.349 -5.524 2.150 1.00 92.00 132 LEU A C 1
ATOM 1081 O O . LEU A 1 132 ? -16.264 -6.326 1.964 1.00 92.00 132 LEU A O 1
ATOM 1085 N N . ALA A 1 133 ? -14.931 -4.700 1.187 1.00 93.69 133 ALA A N 1
ATOM 1086 C CA . ALA A 1 133 ? -15.502 -4.722 -0.155 1.00 93.69 133 ALA A CA 1
ATOM 1087 C C . ALA A 1 133 ? -15.231 -6.047 -0.876 1.00 93.69 133 ALA A C 1
ATOM 1089 O O . ALA A 1 133 ? -16.153 -6.632 -1.444 1.00 93.69 133 ALA A O 1
ATOM 1090 N N . VAL A 1 134 ? -13.997 -6.554 -0.818 1.00 95.94 134 VAL A N 1
ATOM 1091 C CA . VAL A 1 134 ? -13.659 -7.865 -1.392 1.00 95.94 134 VAL A CA 1
ATOM 1092 C C . VAL A 1 134 ? -14.421 -8.983 -0.687 1.00 95.94 134 VAL A C 1
ATOM 1094 O O . VAL A 1 134 ? -14.927 -9.880 -1.351 1.00 95.94 134 VAL A O 1
ATOM 1097 N N . GLU A 1 135 ? -14.563 -8.917 0.633 1.00 94.81 135 GLU A N 1
ATOM 1098 C CA . GLU A 1 135 ? -15.323 -9.882 1.427 1.00 94.81 135 GLU A CA 1
ATOM 1099 C C . GLU A 1 135 ? -16.789 -9.976 0.995 1.00 94.81 135 GLU A C 1
ATOM 1101 O O . GLU A 1 135 ? -17.291 -11.078 0.765 1.00 94.81 135 GLU A O 1
ATOM 1106 N N . GLN A 1 136 ? -17.453 -8.837 0.788 1.00 94.62 136 GLN A N 1
ATOM 1107 C CA . GLN A 1 136 ? -18.816 -8.814 0.251 1.00 94.62 136 GLN A CA 1
ATOM 1108 C C . GLN A 1 136 ? -18.888 -9.353 -1.178 1.00 94.62 136 GLN A C 1
ATOM 1110 O O . GLN A 1 136 ? -19.785 -10.133 -1.498 1.00 94.62 136 GLN A O 1
ATOM 1115 N N . LEU A 1 137 ? -17.929 -8.994 -2.037 1.00 96.06 137 LEU A N 1
ATOM 1116 C CA . LEU A 1 137 ? -17.868 -9.522 -3.400 1.00 96.06 137 LEU A CA 1
ATOM 1117 C C . LEU A 1 137 ? -17.692 -11.042 -3.410 1.00 96.06 137 LEU A C 1
ATOM 1119 O O . LEU A 1 137 ? -18.355 -11.710 -4.198 1.00 96.06 137 LEU A O 1
ATOM 1123 N N . MET A 1 138 ? -16.850 -11.595 -2.531 1.00 95.31 138 MET A N 1
ATOM 1124 C CA . MET A 1 138 ? -16.662 -13.044 -2.407 1.00 95.31 138 MET A CA 1
ATOM 1125 C C . MET A 1 138 ? -17.978 -13.753 -2.076 1.00 95.31 138 MET A C 1
ATOM 1127 O O . MET A 1 138 ? -18.230 -14.817 -2.626 1.00 95.31 138 MET A O 1
ATOM 1131 N N . GLY A 1 139 ? -18.826 -13.159 -1.230 1.00 93.31 139 GLY A N 1
ATOM 1132 C CA . GLY A 1 139 ? -20.113 -13.753 -0.862 1.00 93.31 139 GLY A CA 1
ATOM 1133 C C . GLY A 1 139 ? -21.265 -13.519 -1.831 1.00 93.31 139 GLY A C 1
ATOM 1134 O O . GLY A 1 139 ? -22.226 -14.289 -1.813 1.00 93.31 139 GLY A O 1
ATOM 1135 N N . LEU A 1 140 ? -21.192 -12.484 -2.668 1.00 94.75 140 LEU A N 1
ATOM 1136 C CA . LEU A 1 140 ? -22.267 -12.130 -3.597 1.00 94.75 140 LEU A CA 1
ATOM 1137 C C . LEU A 1 140 ? -22.033 -12.630 -5.016 1.00 94.75 140 LEU A C 1
ATOM 1139 O O . LEU A 1 140 ? -22.997 -12.990 -5.689 1.00 94.75 140 LEU A O 1
ATOM 1143 N N . CYS A 1 141 ? -20.790 -12.608 -5.488 1.00 96.12 141 CYS A N 1
ATOM 1144 C CA . CYS A 1 141 ? -20.470 -12.908 -6.874 1.00 96.12 141 CYS A CA 1
ATOM 1145 C C . CYS A 1 141 ? -20.451 -14.408 -7.159 1.00 96.12 141 CYS A C 1
ATOM 1147 O O . CYS A 1 141 ? -20.235 -15.234 -6.276 1.00 96.12 141 CYS A O 1
ATOM 1149 N N . LYS A 1 142 ? -20.620 -14.768 -8.436 1.00 95.06 142 LYS A N 1
ATOM 1150 C CA . LYS A 1 142 ? -20.490 -16.161 -8.881 1.00 95.06 142 LYS A CA 1
ATOM 1151 C C . LYS A 1 142 ? -19.067 -16.679 -8.657 1.00 95.06 142 LYS A C 1
ATOM 1153 O O . LYS A 1 142 ? -18.886 -17.830 -8.275 1.00 95.06 142 LYS A O 1
ATOM 1158 N N . GLN A 1 143 ? -18.073 -15.840 -8.946 1.00 95.88 143 GLN A N 1
ATOM 1159 C CA . GLN A 1 143 ? -16.662 -16.158 -8.759 1.00 95.88 143 GLN A CA 1
ATOM 1160 C C . GLN A 1 143 ? -15.863 -14.873 -8.545 1.00 95.88 143 GLN A C 1
ATOM 1162 O O . GLN A 1 143 ? -16.087 -13.875 -9.234 1.00 95.88 143 GLN A O 1
ATOM 1167 N N . VAL A 1 144 ? -14.902 -14.910 -7.626 1.00 97.31 144 VAL A N 1
ATOM 1168 C CA . VAL A 1 144 ? -13.926 -13.836 -7.427 1.00 97.31 144 VAL A CA 1
ATOM 1169 C C . VAL A 1 144 ? -12.531 -14.437 -7.515 1.00 97.31 144 VAL A C 1
ATOM 1171 O O . VAL A 1 144 ? -12.159 -15.274 -6.697 1.00 97.31 144 VAL A O 1
ATOM 1174 N N . THR A 1 145 ? -11.759 -14.015 -8.514 1.00 97.25 145 THR A N 1
ATOM 1175 C CA . THR A 1 145 ? -10.365 -14.424 -8.695 1.00 97.25 145 THR A CA 1
ATOM 1176 C C . THR A 1 145 ? -9.446 -13.293 -8.270 1.00 97.25 145 THR A C 1
ATOM 1178 O O . THR A 1 145 ? -9.501 -12.196 -8.825 1.00 97.25 145 THR A O 1
ATOM 1181 N N . ILE A 1 146 ? -8.585 -13.566 -7.293 1.00 96.81 146 ILE A N 1
ATOM 1182 C CA . ILE A 1 146 ? -7.633 -12.594 -6.754 1.00 96.81 146 ILE A CA 1
ATOM 1183 C C . ILE A 1 146 ? -6.222 -13.025 -7.149 1.00 96.81 146 ILE A C 1
ATOM 1185 O O . ILE A 1 146 ? -5.800 -14.144 -6.859 1.00 96.81 146 ILE A O 1
ATOM 1189 N N . VAL A 1 147 ? -5.495 -12.131 -7.812 1.00 95.94 147 VAL A N 1
ATOM 1190 C CA . VAL A 1 147 ? -4.123 -12.343 -8.276 1.00 95.94 147 VAL A CA 1
ATOM 1191 C C . VAL A 1 147 ? -3.173 -11.594 -7.349 1.00 95.94 147 VAL A C 1
ATOM 1193 O O . VAL A 1 147 ? -3.253 -10.375 -7.212 1.00 95.94 147 VAL A O 1
ATOM 1196 N N . LEU A 1 148 ? -2.267 -12.334 -6.708 1.00 95.19 148 LEU A N 1
ATOM 1197 C CA . LEU A 1 148 ? -1.280 -11.792 -5.776 1.00 95.19 148 LEU A CA 1
ATOM 1198 C C . LEU A 1 148 ? 0.134 -12.162 -6.220 1.00 95.19 148 LEU A C 1
ATOM 1200 O O . LEU A 1 148 ? 0.402 -13.286 -6.645 1.00 95.19 148 LEU A O 1
ATOM 1204 N N . GLY A 1 149 ? 1.057 -11.210 -6.094 1.00 91.12 149 GLY A N 1
ATOM 1205 C CA . GLY A 1 149 ? 2.470 -11.428 -6.388 1.00 91.12 149 GLY A CA 1
ATOM 1206 C C . GLY A 1 149 ? 3.175 -12.154 -5.247 1.00 91.12 149 GLY A C 1
ATOM 1207 O O . GLY A 1 149 ? 3.782 -11.501 -4.403 1.00 91.12 149 GLY A O 1
ATOM 1208 N N . THR A 1 150 ? 3.114 -13.485 -5.221 1.00 90.50 150 THR A N 1
ATOM 1209 C CA . THR A 1 150 ? 3.839 -14.327 -4.255 1.00 90.50 150 THR A CA 1
ATOM 1210 C C . THR A 1 150 ? 4.733 -15.352 -4.959 1.00 90.50 150 THR A C 1
ATOM 1212 O O . THR A 1 150 ? 4.502 -15.743 -6.102 1.00 90.50 150 THR A O 1
ATOM 1215 N N . ASP A 1 151 ? 5.783 -15.798 -4.275 1.00 89.50 151 ASP A N 1
ATOM 1216 C CA . ASP A 1 151 ? 6.711 -16.846 -4.726 1.00 89.50 151 ASP A CA 1
ATOM 1217 C C . ASP A 1 151 ? 6.254 -18.269 -4.367 1.00 89.50 151 ASP A C 1
ATOM 1219 O O . ASP A 1 151 ? 6.691 -19.262 -4.968 1.00 89.50 151 ASP A O 1
ATOM 1223 N N . GLN A 1 152 ? 5.362 -18.369 -3.387 1.00 91.06 152 GLN A N 1
ATOM 1224 C CA . GLN A 1 152 ? 4.794 -19.612 -2.893 1.00 91.06 152 GLN A CA 1
ATOM 1225 C C . GLN A 1 152 ? 3.398 -19.399 -2.295 1.00 91.06 152 GLN A C 1
ATOM 1227 O O . GLN A 1 152 ? 2.916 -18.272 -2.154 1.00 91.06 152 GLN A O 1
ATOM 1232 N N . ILE A 1 153 ? 2.754 -20.511 -1.939 1.00 93.25 153 ILE A N 1
ATOM 1233 C CA . ILE A 1 153 ? 1.532 -20.514 -1.134 1.00 93.25 153 ILE A CA 1
ATOM 1234 C C . ILE A 1 153 ? 1.957 -20.422 0.334 1.00 93.25 153 ILE A C 1
ATOM 1236 O O . ILE A 1 153 ? 2.818 -21.183 0.777 1.00 93.25 153 ILE A O 1
ATOM 1240 N N . TYR A 1 154 ? 1.386 -19.471 1.068 1.00 93.62 154 TYR A N 1
ATOM 1241 C CA . TYR A 1 154 ? 1.749 -19.185 2.453 1.00 93.62 154 TYR A CA 1
ATOM 1242 C C . TYR A 1 154 ? 0.669 -19.680 3.413 1.00 93.62 154 TYR A C 1
ATOM 1244 O O . TYR A 1 154 ? -0.475 -19.276 3.293 1.00 93.62 154 TYR A O 1
ATOM 1252 N N . ASP A 1 155 ? 1.032 -20.479 4.415 1.00 93.44 155 ASP A N 1
ATOM 1253 C CA . ASP A 1 155 ? 0.116 -20.857 5.512 1.00 93.44 155 ASP A CA 1
ATOM 1254 C C . ASP A 1 155 ? 0.373 -20.068 6.804 1.00 93.44 155 ASP A C 1
ATOM 1256 O O . ASP A 1 155 ? -0.345 -20.192 7.792 1.00 93.44 155 ASP A O 1
ATOM 1260 N N . ARG A 1 156 ? 1.430 -19.256 6.808 1.00 94.44 156 ARG A N 1
ATOM 1261 C CA . ARG A 1 156 ? 1.807 -18.358 7.898 1.00 94.44 156 ARG A CA 1
ATOM 1262 C C . ARG A 1 156 ? 2.552 -17.164 7.338 1.00 94.44 156 ARG A C 1
ATOM 1264 O O . ARG A 1 156 ? 3.111 -17.235 6.240 1.00 94.44 156 ARG A O 1
ATOM 1271 N N . LEU A 1 157 ? 2.595 -16.093 8.120 1.00 93.94 157 LEU A N 1
ATOM 1272 C CA . LEU A 1 157 ? 3.318 -14.892 7.744 1.00 93.94 157 LEU A CA 1
ATOM 1273 C C . LEU A 1 157 ? 4.813 -15.213 7.551 1.00 93.94 157 LEU A C 1
ATOM 1275 O O . LEU A 1 157 ? 5.389 -15.900 8.404 1.00 93.94 157 LEU A O 1
ATOM 1279 N N . PRO A 1 158 ? 5.449 -14.760 6.455 1.00 92.62 158 PRO A N 1
ATOM 1280 C CA . PRO A 1 158 ? 6.887 -14.913 6.286 1.00 92.62 158 PRO A CA 1
ATOM 1281 C C . PRO A 1 158 ? 7.663 -14.074 7.305 1.00 92.62 158 PRO A C 1
ATOM 1283 O O . PRO A 1 158 ? 7.091 -13.339 8.111 1.00 92.62 158 PRO A O 1
ATOM 1286 N N . ASP A 1 159 ? 8.987 -14.174 7.238 1.00 90.81 159 ASP A N 1
ATOM 1287 C CA . ASP A 1 159 ? 9.904 -13.315 7.981 1.00 90.81 159 ASP A CA 1
ATOM 1288 C C . ASP A 1 159 ? 9.663 -11.814 7.707 1.00 90.81 159 ASP A C 1
ATOM 1290 O O . ASP A 1 159 ? 9.077 -11.428 6.687 1.00 90.81 159 ASP A O 1
ATOM 1294 N N . GLU A 1 160 ? 10.082 -10.959 8.640 1.00 89.31 160 GLU A N 1
ATOM 1295 C CA . GLU A 1 160 ? 9.937 -9.502 8.542 1.00 89.31 160 GLU A CA 1
ATOM 1296 C C . GLU A 1 160 ? 10.656 -8.919 7.321 1.00 89.31 160 GLU A C 1
ATOM 1298 O O . GLU A 1 160 ? 10.139 -8.000 6.687 1.00 89.31 160 GLU A O 1
ATOM 1303 N N . PHE A 1 161 ? 11.780 -9.515 6.922 1.00 88.38 161 PHE A N 1
ATOM 1304 C CA . PHE A 1 161 ? 12.601 -9.049 5.806 1.00 88.38 161 PHE A CA 1
ATOM 1305 C C . PHE A 1 161 ? 12.238 -9.690 4.459 1.00 88.38 161 PHE A C 1
ATOM 1307 O O . PHE A 1 161 ? 12.914 -9.451 3.457 1.00 88.38 161 PHE A O 1
ATOM 1314 N N . SER A 1 162 ? 11.175 -10.499 4.400 1.00 89.94 162 SER A N 1
ATOM 1315 C CA . SER A 1 162 ? 10.725 -11.096 3.140 1.00 89.94 162 SER A CA 1
ATOM 1316 C C . SER A 1 162 ? 10.165 -10.042 2.184 1.00 89.94 162 SER A C 1
ATOM 1318 O O . SER A 1 162 ? 9.243 -9.296 2.520 1.00 89.94 162 SER A O 1
ATOM 1320 N N . VAL A 1 163 ? 10.645 -10.052 0.937 1.00 89.88 163 VAL A N 1
ATOM 1321 C CA . VAL A 1 163 ? 10.134 -9.184 -0.140 1.00 89.88 163 VAL A CA 1
ATOM 1322 C C . VAL A 1 163 ? 8.660 -9.457 -0.475 1.00 89.88 163 VAL A C 1
ATOM 1324 O O . VAL A 1 163 ? 7.969 -8.569 -0.966 1.00 89.88 163 VAL A O 1
ATOM 1327 N N . PHE A 1 164 ? 8.157 -10.657 -0.159 1.00 92.19 164 PHE A N 1
ATOM 1328 C CA . PHE A 1 164 ? 6.768 -11.073 -0.389 1.00 92.19 164 PHE A CA 1
ATOM 1329 C C . PHE A 1 164 ? 5.879 -10.931 0.853 1.00 92.19 164 PHE A C 1
ATOM 1331 O O . PHE A 1 164 ? 4.746 -11.409 0.855 1.00 92.19 164 PHE A O 1
ATOM 1338 N N . ARG A 1 165 ? 6.354 -10.276 1.922 1.00 93.81 165 ARG A N 1
ATOM 1339 C CA . ARG A 1 165 ? 5.621 -10.181 3.194 1.00 93.81 165 ARG A CA 1
ATOM 1340 C C . ARG A 1 165 ? 4.231 -9.570 3.055 1.00 93.81 165 ARG A C 1
ATOM 1342 O O . ARG A 1 165 ? 3.277 -10.145 3.567 1.00 93.81 165 ARG A O 1
ATOM 1349 N N . HIS A 1 166 ? 4.117 -8.443 2.361 1.00 95.19 166 HIS A N 1
ATOM 1350 C CA . HIS A 1 166 ? 2.847 -7.743 2.161 1.00 95.19 166 HIS A CA 1
ATOM 1351 C C . HIS A 1 166 ? 1.811 -8.585 1.391 1.00 95.19 166 HIS A C 1
ATOM 1353 O O . HIS A 1 166 ? 0.759 -8.871 1.967 1.00 95.19 166 HIS A O 1
ATOM 1359 N N . PRO A 1 167 ? 2.097 -9.081 0.167 1.00 95.81 167 PRO A N 1
ATOM 1360 C CA . PRO A 1 167 ? 1.135 -9.908 -0.562 1.00 95.81 167 PRO A CA 1
ATOM 1361 C C . PRO A 1 167 ? 0.841 -11.240 0.144 1.00 95.81 167 PRO A C 1
ATOM 1363 O O . PRO A 1 167 ? -0.288 -11.719 0.081 1.00 95.81 167 PRO A O 1
ATOM 1366 N N . ALA A 1 168 ? 1.804 -11.823 0.872 1.00 95.88 168 ALA A N 1
ATOM 1367 C CA . ALA A 1 168 ? 1.561 -13.012 1.691 1.00 95.88 168 ALA A CA 1
ATOM 1368 C C . ALA A 1 168 ? 0.618 -12.729 2.874 1.00 95.88 168 ALA A C 1
ATOM 1370 O O . ALA A 1 168 ? -0.260 -13.537 3.163 1.00 95.88 168 ALA A O 1
ATOM 1371 N N . HIS A 1 169 ? 0.769 -11.584 3.547 1.00 96.50 169 HIS A N 1
ATOM 1372 C CA . HIS A 1 169 ? -0.152 -11.159 4.602 1.00 96.50 169 HIS A CA 1
ATOM 1373 C C . HIS A 1 169 ? -1.567 -10.965 4.052 1.00 96.50 169 HIS A C 1
ATOM 1375 O O . HIS A 1 169 ? -2.521 -11.494 4.618 1.00 96.50 169 HIS A O 1
ATOM 1381 N N . LEU A 1 170 ? -1.695 -10.266 2.919 1.00 97.12 170 LEU A N 1
ATOM 1382 C CA . LEU A 1 170 ? -2.977 -10.054 2.248 1.00 97.12 170 LEU A CA 1
ATOM 1383 C C . LEU A 1 170 ? -3.638 -11.386 1.861 1.00 97.12 170 LEU A C 1
ATOM 1385 O O . LEU A 1 170 ? -4.822 -11.581 2.123 1.00 97.12 170 LEU A O 1
ATOM 1389 N N . PHE A 1 171 ? -2.867 -12.327 1.308 1.00 96.69 171 PHE A N 1
ATOM 1390 C CA . PHE A 1 171 ? -3.344 -13.678 1.007 1.00 96.69 171 PHE A CA 1
ATOM 1391 C C . PHE A 1 171 ? -3.941 -14.366 2.245 1.00 96.69 171 PHE A C 1
ATOM 1393 O O . PHE A 1 171 ? -5.057 -14.878 2.185 1.00 96.69 171 PHE A O 1
ATOM 1400 N N . LEU A 1 172 ? -3.224 -14.346 3.374 1.00 96.56 172 LEU A N 1
ATOM 1401 C CA . LEU A 1 172 ? -3.684 -14.960 4.624 1.00 96.56 172 LEU A CA 1
ATOM 1402 C C . LEU A 1 172 ? -4.962 -14.297 5.147 1.00 96.56 172 LEU A C 1
ATOM 1404 O O . LEU A 1 172 ? -5.897 -14.998 5.520 1.00 96.56 172 LEU A O 1
ATOM 1408 N N . GLN A 1 173 ? -5.031 -12.964 5.113 1.00 96.69 173 GLN A N 1
ATOM 1409 C CA . GLN A 1 173 ? -6.209 -12.202 5.535 1.00 96.69 173 GLN A CA 1
ATOM 1410 C C . GLN A 1 173 ? -7.453 -12.492 4.686 1.00 96.69 173 GLN A C 1
ATOM 1412 O O . GLN A 1 173 ? -8.569 -12.484 5.207 1.00 96.69 173 GLN A O 1
ATOM 1417 N N . LEU A 1 174 ? -7.282 -12.698 3.379 1.00 96.44 174 LEU A N 1
ATOM 1418 C CA . LEU A 1 174 ? -8.375 -13.047 2.469 1.00 96.44 174 LEU A CA 1
ATOM 1419 C C . LEU A 1 174 ? -8.817 -14.498 2.667 1.00 96.44 174 LEU A C 1
ATOM 1421 O O . LEU A 1 174 ? -10.016 -14.763 2.732 1.00 96.44 174 LEU A O 1
ATOM 1425 N N . LYS A 1 175 ? -7.857 -15.419 2.817 1.00 95.62 175 LYS A N 1
ATOM 1426 C CA . LYS A 1 175 ? -8.119 -16.835 3.103 1.00 95.62 175 LYS A CA 1
ATOM 1427 C C . LYS A 1 175 ? -8.902 -16.998 4.406 1.00 95.62 175 LYS A C 1
ATOM 1429 O O . LYS A 1 175 ? -9.934 -17.655 4.403 1.00 95.62 175 LYS A O 1
ATOM 1434 N N . GLU A 1 176 ? -8.462 -16.345 5.481 1.00 95.81 176 GLU A N 1
ATOM 1435 C CA . GLU A 1 176 ? -9.135 -16.379 6.785 1.00 95.81 176 GLU A CA 1
ATOM 1436 C C . GLU A 1 176 ? -10.580 -15.868 6.695 1.00 95.81 176 GLU A C 1
ATOM 1438 O O . GLU A 1 176 ? -11.499 -16.529 7.169 1.00 95.81 176 GLU A O 1
ATOM 1443 N N . ARG A 1 177 ? -10.815 -14.730 6.028 1.00 95.44 177 ARG A N 1
ATOM 1444 C CA . ARG A 1 177 ? -12.173 -14.191 5.828 1.00 95.44 177 ARG A CA 1
ATOM 1445 C C . ARG A 1 177 ? -13.064 -15.117 5.007 1.00 95.44 177 ARG A C 1
ATOM 1447 O O . ARG A 1 177 ? -14.229 -15.310 5.348 1.00 95.44 177 ARG A O 1
ATOM 1454 N N . ALA A 1 178 ? -12.529 -15.686 3.930 1.00 95.25 178 ALA A N 1
ATOM 1455 C CA . ALA A 1 178 ? -13.256 -16.644 3.108 1.00 95.25 178 ALA A CA 1
ATOM 1456 C C . ALA A 1 178 ? -13.656 -17.883 3.930 1.00 95.25 178 ALA A C 1
ATOM 1458 O O . ALA A 1 178 ? -14.811 -18.303 3.876 1.00 95.25 178 ALA A O 1
ATOM 1459 N N . GLU A 1 179 ? -12.744 -18.414 4.750 1.00 94.56 179 GLU A N 1
ATOM 1460 C CA . GLU A 1 179 ? -13.003 -19.552 5.641 1.00 94.56 179 GLU A CA 1
ATOM 1461 C C . GLU A 1 179 ? -14.044 -19.222 6.724 1.00 94.56 179 GLU A C 1
ATOM 1463 O O . GLU A 1 179 ? -14.994 -19.986 6.906 1.00 94.56 179 GLU A O 1
ATOM 1468 N N . LEU A 1 180 ? -13.920 -18.074 7.401 1.00 95.06 180 LEU A N 1
ATOM 1469 C CA . LEU A 1 180 ? -14.863 -17.625 8.436 1.00 95.06 180 LEU A CA 1
ATOM 1470 C C . LEU A 1 180 ? -16.291 -17.460 7.900 1.00 95.06 180 LEU A C 1
ATOM 1472 O O . LEU A 1 180 ? -17.252 -17.789 8.595 1.00 95.06 180 LEU A O 1
ATOM 1476 N N . ASN A 1 181 ? -16.427 -17.009 6.653 1.00 93.62 181 ASN A N 1
ATOM 1477 C CA . ASN A 1 181 ? -17.717 -16.825 5.989 1.00 93.62 181 ASN A CA 1
ATOM 1478 C C . ASN A 1 181 ? -18.211 -18.077 5.244 1.00 93.62 181 ASN A C 1
ATOM 1480 O O . ASN A 1 181 ? -19.236 -18.016 4.565 1.00 93.62 181 ASN A O 1
ATOM 1484 N N . GLY A 1 182 ? -17.502 -19.207 5.345 1.00 93.06 182 GLY A N 1
ATOM 1485 C CA . GLY A 1 182 ? -17.891 -20.468 4.707 1.00 93.06 182 GLY A CA 1
ATOM 1486 C C . GLY A 1 182 ? -17.844 -20.443 3.175 1.00 93.06 182 GLY A C 1
ATOM 1487 O O . GLY A 1 182 ? -18.560 -21.208 2.528 1.00 93.06 182 GLY A O 1
ATOM 1488 N N . GLN A 1 183 ? -17.028 -19.565 2.588 1.00 94.12 183 GLN A N 1
ATOM 1489 C CA . GLN A 1 183 ? -16.826 -19.477 1.143 1.00 94.12 183 GLN A CA 1
ATOM 1490 C C . GLN A 1 183 ? -16.037 -20.689 0.634 1.00 94.12 183 GLN A C 1
ATOM 1492 O O . GLN A 1 183 ? -15.122 -21.186 1.291 1.00 94.12 183 GLN A O 1
ATOM 1497 N N . THR A 1 184 ? -16.364 -21.162 -0.570 1.00 92.75 184 THR A N 1
ATOM 1498 C CA . THR A 1 184 ? -15.593 -22.239 -1.208 1.00 92.75 184 THR A CA 1
ATOM 1499 C C . THR A 1 184 ? -14.344 -21.657 -1.861 1.00 92.75 184 THR A C 1
ATOM 1501 O O . THR A 1 184 ? -14.446 -20.814 -2.746 1.00 92.75 184 THR A O 1
ATOM 1504 N N . ILE A 1 185 ? -13.166 -22.129 -1.450 1.00 94.25 185 ILE A N 1
ATOM 1505 C CA . ILE A 1 185 ? -11.883 -21.714 -2.024 1.00 94.25 185 ILE A CA 1
ATOM 1506 C C . ILE A 1 185 ? -11.445 -22.763 -3.051 1.00 94.25 185 ILE A C 1
ATOM 1508 O O . ILE A 1 185 ? -11.218 -23.926 -2.711 1.00 94.25 185 ILE A O 1
ATOM 1512 N N . GLU A 1 186 ? -11.332 -22.357 -4.316 1.00 92.75 186 GLU A N 1
ATOM 1513 C CA . GLU A 1 186 ? -10.764 -23.202 -5.370 1.00 92.75 186 GLU A CA 1
ATOM 1514 C C . GLU A 1 186 ? -9.273 -23.506 -5.118 1.00 92.75 186 GLU A C 1
ATOM 1516 O O . GLU A 1 186 ? -8.590 -22.755 -4.415 1.00 92.75 186 GLU A O 1
ATOM 1521 N N . PRO A 1 187 ? -8.721 -24.590 -5.697 1.00 91.81 187 PRO A N 1
ATOM 1522 C CA . PRO A 1 187 ? -7.301 -24.891 -5.577 1.00 91.81 187 PRO A CA 1
ATOM 1523 C C . PRO A 1 187 ? -6.429 -23.716 -6.029 1.00 91.81 187 PRO A C 1
ATOM 1525 O O . PRO A 1 187 ? -6.493 -23.273 -7.175 1.00 91.81 187 PRO A O 1
ATOM 1528 N N . ILE A 1 188 ? -5.577 -23.237 -5.125 1.00 92.75 188 ILE A N 1
ATOM 1529 C CA . ILE A 1 188 ? -4.706 -22.091 -5.384 1.00 92.75 188 ILE A CA 1
ATOM 1530 C C . ILE A 1 188 ? -3.681 -22.460 -6.458 1.00 92.75 188 ILE A C 1
ATOM 1532 O O . ILE A 1 188 ? -2.908 -23.412 -6.310 1.00 92.75 188 ILE A O 1
ATOM 1536 N N . VAL A 1 189 ? -3.647 -21.674 -7.533 1.00 92.31 189 VAL A N 1
ATOM 1537 C CA . VAL A 1 189 ? -2.723 -21.869 -8.652 1.00 92.31 189 VAL A CA 1
ATOM 1538 C C . VAL A 1 189 ? -1.502 -20.976 -8.474 1.00 92.31 189 VAL A C 1
ATOM 1540 O O . VAL A 1 189 ? -1.591 -19.754 -8.551 1.00 92.31 189 VAL A O 1
ATOM 1543 N N . LEU A 1 190 ? -0.332 -21.590 -8.293 1.00 90.31 190 LEU A N 1
ATOM 1544 C CA . LEU A 1 190 ? 0.938 -20.869 -8.258 1.00 90.31 190 LEU A CA 1
ATOM 1545 C C . LEU A 1 190 ? 1.597 -20.863 -9.642 1.00 90.31 190 LEU A C 1
ATOM 1547 O O . LEU A 1 190 ? 2.136 -21.876 -10.101 1.00 90.31 190 LEU A O 1
ATOM 1551 N N . GLN A 1 191 ? 1.608 -19.704 -10.296 1.00 86.12 191 GLN A N 1
ATOM 1552 C CA . GLN A 1 191 ? 2.240 -19.546 -11.602 1.00 86.12 191 GLN A CA 1
ATOM 1553 C C . GLN A 1 191 ? 3.750 -19.308 -11.466 1.00 86.12 191 GLN A C 1
ATOM 1555 O O . GLN A 1 191 ? 4.207 -18.205 -11.193 1.00 86.12 191 GLN A O 1
ATOM 1560 N N . ARG A 1 192 ? 4.551 -20.348 -11.730 1.00 82.12 192 ARG A N 1
ATOM 1561 C CA . ARG A 1 192 ? 6.029 -20.266 -11.709 1.00 82.12 192 ARG A CA 1
ATOM 1562 C C . ARG A 1 192 ? 6.655 -19.816 -13.033 1.00 82.12 192 ARG A C 1
ATOM 1564 O O . ARG A 1 192 ? 7.868 -19.645 -13.122 1.00 82.12 192 ARG A O 1
ATOM 1571 N N . THR A 1 193 ? 5.848 -19.663 -14.081 1.00 81.25 193 THR A N 1
ATOM 1572 C CA . THR A 1 193 ? 6.352 -19.310 -15.412 1.00 81.25 193 THR A CA 1
ATOM 1573 C C . THR A 1 193 ? 6.571 -17.808 -15.510 1.00 81.25 193 THR A C 1
ATOM 1575 O O . THR A 1 193 ? 5.618 -17.031 -15.484 1.00 81.25 193 THR A O 1
ATOM 1578 N N . LEU A 1 194 ? 7.829 -17.406 -15.685 1.00 77.38 194 LEU A N 1
ATOM 1579 C CA . LEU A 1 194 ? 8.196 -16.023 -15.963 1.00 77.38 194 LEU A CA 1
ATOM 1580 C C . LEU A 1 194 ? 7.895 -15.680 -17.424 1.00 77.38 194 LEU A C 1
ATOM 1582 O O . LEU A 1 194 ? 8.574 -16.159 -18.329 1.00 77.38 194 LEU A O 1
ATOM 1586 N N . VAL A 1 195 ? 6.889 -14.835 -17.645 1.00 76.38 195 VAL A N 1
ATOM 1587 C CA . VAL A 1 195 ? 6.457 -14.442 -18.999 1.00 76.38 195 VAL A CA 1
ATOM 1588 C C . VAL A 1 195 ? 7.232 -13.228 -19.526 1.00 76.38 195 VAL A C 1
ATOM 1590 O O . VAL A 1 195 ? 7.459 -13.121 -20.723 1.00 76.38 195 VAL A O 1
ATOM 1593 N N . ARG A 1 196 ? 7.643 -12.309 -18.642 1.00 81.44 196 ARG A N 1
ATOM 1594 C CA . ARG A 1 196 ? 8.193 -10.994 -19.025 1.00 81.44 196 ARG A CA 1
ATOM 1595 C C . ARG A 1 196 ? 9.708 -10.932 -19.262 1.00 81.44 196 ARG A C 1
ATOM 1597 O O . ARG A 1 196 ? 10.103 -10.304 -20.237 1.00 81.44 196 ARG A O 1
ATOM 1604 N N . PRO A 1 197 ? 10.579 -11.483 -18.396 1.00 81.31 197 PRO A N 1
ATOM 1605 C CA . PRO A 1 197 ? 12.015 -11.324 -18.591 1.00 81.31 197 PRO A CA 1
ATOM 1606 C C . PRO A 1 197 ? 12.490 -12.167 -19.779 1.00 81.31 197 PRO A C 1
ATOM 1608 O O . PRO A 1 197 ? 12.383 -13.392 -19.764 1.00 81.31 197 PRO A O 1
ATOM 1611 N N . GLU A 1 198 ? 13.035 -11.512 -20.804 1.00 82.75 198 GLU A N 1
ATOM 1612 C CA . GLU A 1 198 ? 13.510 -12.175 -22.026 1.00 82.75 198 GLU A CA 1
ATOM 1613 C C . GLU A 1 198 ? 14.945 -12.697 -21.873 1.00 82.75 198 GLU A C 1
ATOM 1615 O O . GLU A 1 198 ? 15.264 -13.808 -22.310 1.00 82.75 198 GLU A O 1
ATOM 1620 N N . SER A 1 199 ? 15.802 -11.937 -21.183 1.00 87.69 199 SER A N 1
ATOM 1621 C CA . SER A 1 199 ? 17.212 -12.278 -20.995 1.00 87.69 199 SER A CA 1
ATOM 1622 C C . SER A 1 199 ? 17.448 -13.213 -19.807 1.00 87.69 199 SER A C 1
ATOM 1624 O O . SER A 1 199 ? 16.697 -13.242 -18.827 1.00 87.69 199 SER A O 1
ATOM 1626 N N . LYS A 1 200 ? 18.543 -13.977 -19.865 1.00 86.56 200 LYS A N 1
ATOM 1627 C CA . LYS A 1 200 ? 18.964 -14.853 -18.762 1.00 86.56 200 LYS A CA 1
ATOM 1628 C C . LYS A 1 200 ? 19.324 -14.059 -17.502 1.00 86.56 200 LYS A C 1
ATOM 1630 O O . LYS A 1 200 ? 18.997 -14.509 -16.407 1.00 86.56 200 LYS A O 1
ATOM 1635 N N . ALA A 1 201 ? 19.929 -12.878 -17.653 1.00 88.75 201 ALA A N 1
ATOM 1636 C CA . ALA A 1 201 ? 20.277 -12.013 -16.528 1.00 88.75 201 ALA A CA 1
ATOM 1637 C C . ALA A 1 201 ? 19.028 -11.486 -15.806 1.00 88.75 201 ALA A C 1
ATOM 1639 O O . ALA A 1 201 ? 18.942 -11.593 -14.585 1.00 88.75 201 ALA A O 1
ATOM 1640 N N . LEU A 1 202 ? 18.027 -11.000 -16.553 1.00 89.00 202 LEU A N 1
ATOM 1641 C CA . LEU A 1 202 ? 16.762 -10.527 -15.982 1.00 89.00 202 LEU A CA 1
ATOM 1642 C C . LEU A 1 202 ? 15.989 -11.664 -15.310 1.00 89.00 202 LEU A C 1
ATOM 1644 O O . LEU A 1 202 ? 15.503 -11.486 -14.199 1.00 89.00 202 LEU A O 1
ATOM 1648 N N . LYS A 1 203 ? 15.932 -12.853 -15.930 1.00 88.56 203 LYS A N 1
ATOM 1649 C CA . LYS A 1 203 ? 15.319 -14.045 -15.313 1.00 88.56 203 LYS A CA 1
ATOM 1650 C C . LYS A 1 203 ? 15.982 -14.401 -13.985 1.00 88.56 203 LYS A C 1
ATOM 1652 O O . LYS A 1 203 ? 15.281 -14.674 -13.017 1.00 88.56 203 LYS A O 1
ATOM 1657 N N . ASN A 1 204 ? 17.315 -14.392 -13.941 1.00 88.19 204 ASN A N 1
ATOM 1658 C CA . ASN A 1 204 ? 18.064 -14.678 -12.720 1.00 88.19 204 ASN A CA 1
ATOM 1659 C C . ASN A 1 204 ? 17.756 -13.634 -11.635 1.00 88.19 204 ASN A C 1
ATOM 1661 O O . ASN A 1 204 ? 17.385 -14.013 -10.527 1.00 88.19 204 ASN A O 1
ATOM 1665 N N . LEU A 1 205 ? 17.810 -12.344 -11.985 1.00 88.38 205 LEU A N 1
ATOM 1666 C CA . LEU A 1 205 ? 17.489 -11.258 -11.061 1.00 88.38 205 LEU A CA 1
ATOM 1667 C C . LEU A 1 205 ? 16.075 -11.413 -10.497 1.00 88.38 205 LEU A C 1
ATOM 1669 O O . LEU A 1 205 ? 15.911 -11.347 -9.289 1.00 88.38 205 LEU A O 1
ATOM 1673 N N . THR A 1 206 ? 15.065 -11.680 -11.329 1.00 86.88 206 THR A N 1
ATOM 1674 C CA . THR A 1 206 ? 13.679 -11.852 -10.862 1.00 86.88 206 THR A CA 1
ATOM 1675 C C . THR A 1 206 ? 13.499 -13.068 -9.945 1.00 86.88 206 THR A C 1
ATOM 1677 O O . THR A 1 206 ? 12.764 -12.968 -8.970 1.00 86.88 206 THR A O 1
ATOM 1680 N N . MET A 1 207 ? 14.152 -14.201 -10.227 1.00 85.00 207 MET A N 1
ATOM 1681 C CA . MET A 1 207 ? 13.991 -15.433 -9.432 1.00 85.00 207 MET A CA 1
ATOM 1682 C C . MET A 1 207 ? 14.692 -15.382 -8.076 1.00 85.00 207 MET A C 1
ATOM 1684 O O . MET A 1 207 ? 14.201 -15.979 -7.121 1.00 85.00 207 MET A O 1
ATOM 1688 N N . HIS A 1 208 ? 15.848 -14.721 -8.005 1.00 85.38 208 HIS A N 1
ATOM 1689 C CA . HIS A 1 208 ? 16.728 -14.774 -6.833 1.00 85.38 208 HIS A CA 1
ATOM 1690 C C . HIS A 1 208 ? 16.806 -13.445 -6.073 1.00 85.38 208 HIS A C 1
ATOM 1692 O O . HIS A 1 208 ? 17.603 -13.312 -5.142 1.00 85.38 208 HIS A O 1
ATOM 1698 N N . PHE A 1 209 ? 15.998 -12.447 -6.445 1.00 85.31 209 PHE A N 1
ATOM 1699 C CA . PHE A 1 209 ? 15.946 -11.177 -5.728 1.00 85.31 209 PHE A CA 1
ATOM 1700 C C . PHE A 1 209 ? 15.573 -11.394 -4.255 1.00 85.31 209 PHE A C 1
ATOM 1702 O O . PHE A 1 209 ? 14.589 -12.062 -3.945 1.00 85.31 209 PHE A O 1
ATOM 1709 N N . GLY A 1 210 ? 16.362 -10.824 -3.342 1.00 80.06 210 GLY A N 1
ATOM 1710 C CA . GLY A 1 210 ? 16.131 -10.936 -1.899 1.00 80.06 210 GLY A CA 1
ATOM 1711 C C . GLY A 1 210 ? 16.475 -12.300 -1.285 1.00 80.06 210 GLY A C 1
ATOM 1712 O O . GLY A 1 210 ? 16.261 -12.485 -0.090 1.00 80.06 210 GLY A O 1
ATOM 1713 N N . GLN A 1 211 ? 17.021 -13.246 -2.057 1.00 81.62 211 GLN A N 1
ATOM 1714 C CA . GLN A 1 211 ? 17.467 -14.541 -1.540 1.00 81.62 211 GLN A CA 1
ATOM 1715 C C . GLN A 1 211 ? 18.943 -14.495 -1.132 1.00 81.62 211 GLN A C 1
ATOM 1717 O O . GLN A 1 211 ? 19.792 -13.959 -1.849 1.00 81.62 211 GLN A O 1
ATOM 1722 N N . PHE A 1 212 ? 19.249 -15.106 0.014 1.00 80.62 212 PHE A N 1
ATOM 1723 C CA . PHE A 1 212 ? 20.611 -15.267 0.515 1.00 80.62 212 PHE A CA 1
ATOM 1724 C C . PHE A 1 212 ? 20.961 -16.759 0.641 1.00 80.62 212 PHE A C 1
ATOM 1726 O O . PHE A 1 212 ? 20.151 -17.521 1.172 1.00 80.62 212 PHE A O 1
ATOM 1733 N N . PRO A 1 213 ? 22.158 -17.193 0.195 1.00 84.19 213 PRO A N 1
ATOM 1734 C CA . PRO A 1 213 ? 23.228 -16.396 -0.416 1.00 84.19 213 PRO A CA 1
ATOM 1735 C C . PRO A 1 213 ? 22.870 -15.885 -1.821 1.00 84.19 213 PRO A C 1
ATOM 1737 O O . PRO A 1 213 ? 22.109 -16.517 -2.549 1.00 84.19 213 PRO A O 1
ATOM 1740 N N . VAL A 1 214 ? 23.444 -14.737 -2.197 1.00 83.31 214 VAL A N 1
ATOM 1741 C CA . VAL A 1 214 ? 23.172 -14.089 -3.488 1.00 83.31 214 VAL A CA 1
ATOM 1742 C C . VAL A 1 214 ? 23.626 -14.990 -4.633 1.00 83.31 214 VAL A C 1
ATOM 1744 O O . VAL A 1 214 ? 24.791 -15.389 -4.693 1.00 83.31 214 VAL A O 1
ATOM 1747 N N . GLN A 1 215 ? 22.720 -15.271 -5.569 1.00 81.00 215 GLN A N 1
ATOM 1748 C CA . GLN A 1 215 ? 23.054 -15.971 -6.804 1.00 81.00 215 GLN A CA 1
ATOM 1749 C C . GLN A 1 215 ? 23.462 -14.973 -7.885 1.00 81.00 215 GLN A C 1
ATOM 1751 O O . GLN A 1 215 ? 22.730 -14.035 -8.195 1.00 81.00 215 GLN A O 1
ATOM 1756 N N . THR A 1 216 ? 24.639 -15.173 -8.472 1.00 82.31 216 THR A N 1
ATOM 1757 C CA . THR A 1 216 ? 25.127 -14.335 -9.568 1.00 82.31 216 THR A CA 1
ATOM 1758 C C . THR A 1 216 ? 24.793 -14.959 -10.921 1.00 82.31 216 THR A C 1
ATOM 1760 O O . THR A 1 216 ? 24.719 -16.178 -11.083 1.00 82.31 216 THR A O 1
ATOM 1763 N N . SER A 1 217 ? 24.586 -14.105 -11.921 1.00 82.31 217 SER A N 1
ATOM 1764 C CA . SER A 1 217 ? 24.513 -14.507 -13.324 1.00 82.31 217 SER A CA 1
ATOM 1765 C C . SER A 1 217 ? 25.846 -14.197 -13.995 1.00 82.31 217 SER A C 1
ATOM 1767 O O . SER A 1 217 ? 26.360 -13.091 -13.857 1.00 82.31 217 SER A O 1
ATOM 1769 N N . ALA A 1 218 ? 26.389 -15.146 -14.761 1.00 83.19 218 ALA A N 1
ATOM 1770 C CA . ALA A 1 218 ? 27.575 -14.904 -15.587 1.00 83.19 218 ALA A CA 1
ATOM 1771 C C . ALA A 1 218 ? 27.291 -13.957 -16.772 1.00 83.19 218 ALA A C 1
ATOM 1773 O O . ALA A 1 218 ? 28.215 -13.396 -17.352 1.00 83.19 218 ALA A O 1
ATOM 1774 N N . GLN A 1 219 ? 26.017 -13.796 -17.142 1.00 85.50 219 GLN A N 1
ATOM 1775 C CA . GLN A 1 219 ? 25.565 -12.905 -18.209 1.00 85.50 219 GLN A CA 1
ATOM 1776 C C . GLN A 1 219 ? 24.876 -11.675 -17.625 1.00 85.50 219 GLN A C 1
ATOM 1778 O O . GLN A 1 219 ? 24.131 -11.792 -16.650 1.00 85.50 219 GLN A O 1
ATOM 1783 N N . THR A 1 220 ? 25.074 -10.525 -18.268 1.00 87.75 220 THR A N 1
ATOM 1784 C CA . THR A 1 220 ? 24.490 -9.226 -17.891 1.00 87.75 220 THR A CA 1
ATOM 1785 C C . THR A 1 220 ? 23.507 -8.694 -18.939 1.00 87.75 220 THR A C 1
ATOM 1787 O O . THR A 1 220 ? 23.092 -7.542 -18.872 1.00 87.75 220 THR A O 1
ATOM 1790 N N . ASP A 1 221 ? 23.113 -9.521 -19.911 1.00 87.81 221 ASP A N 1
ATOM 1791 C CA . ASP A 1 221 ? 22.238 -9.125 -21.019 1.00 87.81 221 ASP A CA 1
ATOM 1792 C C . ASP A 1 221 ? 20.939 -8.475 -20.510 1.00 87.81 221 ASP A C 1
ATOM 1794 O O . ASP A 1 221 ? 20.211 -9.062 -19.708 1.00 87.81 221 ASP A O 1
ATOM 1798 N N . GLY A 1 222 ? 20.624 -7.266 -20.975 1.00 86.12 222 GLY A N 1
ATOM 1799 C CA . GLY A 1 222 ? 19.420 -6.532 -20.562 1.00 86.12 222 GLY A CA 1
ATOM 1800 C C . GLY A 1 222 ? 19.496 -5.863 -19.183 1.00 86.12 222 GLY A C 1
ATOM 1801 O O . GLY A 1 222 ? 18.505 -5.280 -18.752 1.00 86.12 222 GLY A O 1
ATOM 1802 N N . VAL A 1 223 ? 20.644 -5.909 -18.496 1.00 89.81 223 VAL A N 1
ATOM 1803 C CA . VAL A 1 223 ? 20.883 -5.183 -17.239 1.00 89.81 223 VAL A CA 1
ATOM 1804 C C . VAL A 1 223 ? 22.134 -4.324 -17.382 1.00 89.81 223 VAL A C 1
ATOM 1806 O O . VAL A 1 223 ? 23.227 -4.825 -17.640 1.00 89.81 223 VAL A O 1
ATOM 1809 N N . ARG A 1 224 ? 21.989 -3.014 -17.179 1.00 90.69 224 ARG A N 1
ATOM 1810 C CA . ARG A 1 224 ? 23.099 -2.061 -17.216 1.00 90.69 224 ARG A CA 1
ATOM 1811 C C . ARG A 1 224 ? 23.057 -1.185 -15.975 1.00 90.69 224 ARG A C 1
ATOM 1813 O O . ARG A 1 224 ? 22.022 -0.604 -15.670 1.00 90.69 224 ARG A O 1
ATOM 1820 N N . LEU A 1 225 ? 24.194 -1.082 -15.295 1.00 92.50 225 LEU A N 1
ATOM 1821 C CA . LEU A 1 225 ? 24.406 -0.113 -14.228 1.00 92.50 225 LEU A CA 1
ATOM 1822 C C . LEU A 1 225 ? 25.182 1.075 -14.800 1.00 92.50 225 LEU A C 1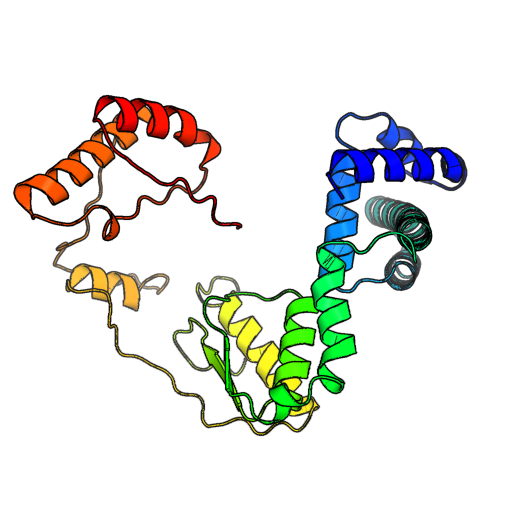
ATOM 1824 O O . LEU A 1 225 ? 26.154 0.887 -15.534 1.00 92.50 225 LEU A O 1
ATOM 1828 N N . THR A 1 226 ? 24.739 2.286 -14.487 1.00 94.06 226 THR A N 1
ATOM 1829 C CA . THR A 1 226 ? 25.372 3.534 -14.919 1.00 94.06 226 THR A CA 1
ATOM 1830 C C . THR A 1 226 ? 25.598 4.439 -13.722 1.00 94.06 226 THR A C 1
ATOM 1832 O O . THR A 1 226 ? 24.812 4.433 -12.778 1.00 94.06 226 THR A O 1
ATOM 1835 N N . GLU A 1 227 ? 26.665 5.227 -13.780 1.00 95.69 227 GLU A N 1
ATOM 1836 C CA . GLU A 1 227 ? 26.987 6.257 -12.799 1.00 95.69 227 GLU A CA 1
ATOM 1837 C C . GLU A 1 227 ? 26.861 7.633 -13.464 1.00 95.69 227 GLU A C 1
ATOM 1839 O O . GLU A 1 227 ? 27.185 7.803 -14.644 1.00 95.69 227 GLU A O 1
ATOM 1844 N N . ALA A 1 228 ? 26.378 8.613 -12.707 1.00 95.69 228 ALA A N 1
ATOM 1845 C CA . ALA A 1 228 ? 26.244 9.997 -13.138 1.00 95.69 228 ALA A CA 1
ATOM 1846 C C . ALA A 1 228 ? 26.756 10.921 -12.029 1.00 95.69 228 ALA A C 1
ATOM 1848 O O . ALA A 1 228 ? 26.507 10.670 -10.849 1.00 95.69 228 ALA A O 1
ATOM 1849 N N . ALA A 1 229 ? 27.439 12.009 -12.388 1.00 95.50 229 ALA A N 1
ATOM 1850 C CA . ALA A 1 229 ? 28.025 12.926 -11.410 1.00 95.50 229 ALA A CA 1
ATOM 1851 C C . ALA A 1 229 ? 26.966 13.744 -10.652 1.00 95.50 229 ALA A C 1
ATOM 1853 O O . ALA A 1 229 ? 27.234 14.282 -9.578 1.00 95.50 229 ALA A O 1
ATOM 1854 N N . ASN A 1 230 ? 25.767 13.891 -11.221 1.00 95.19 230 ASN A N 1
ATOM 1855 C CA . ASN A 1 230 ? 24.627 14.561 -10.603 1.00 95.19 230 ASN A CA 1
ATOM 1856 C C . ASN A 1 230 ? 23.303 14.130 -11.264 1.00 95.19 230 ASN A C 1
ATOM 1858 O O . ASN A 1 230 ? 23.290 13.534 -12.341 1.00 95.19 230 ASN A O 1
ATOM 1862 N N . ARG A 1 231 ? 22.175 14.499 -10.641 1.00 93.56 231 ARG A N 1
ATOM 1863 C CA . ARG A 1 231 ? 20.815 14.171 -11.117 1.00 93.56 231 ARG A CA 1
ATOM 1864 C C . ARG A 1 231 ? 20.533 14.659 -12.540 1.00 93.56 231 ARG A C 1
ATOM 1866 O O . ARG A 1 231 ? 19.808 14.009 -13.281 1.00 93.56 231 ARG A O 1
ATOM 1873 N N . ARG A 1 232 ? 21.087 15.811 -12.935 1.00 93.19 232 ARG A N 1
ATOM 1874 C CA . ARG A 1 232 ? 20.895 16.338 -14.292 1.00 93.19 232 ARG A CA 1
ATOM 1875 C C . ARG A 1 232 ? 21.552 15.419 -15.315 1.00 93.19 232 ARG A C 1
ATOM 1877 O O . ARG A 1 232 ? 20.917 15.063 -16.301 1.00 93.19 232 ARG A O 1
ATOM 1884 N N . GLU A 1 233 ? 22.791 15.013 -15.059 1.00 94.44 233 GLU A N 1
ATOM 1885 C CA . GLU A 1 233 ? 23.503 14.078 -15.922 1.00 94.44 233 GLU A CA 1
ATOM 1886 C C . GLU A 1 233 ? 22.795 12.717 -15.986 1.00 94.44 233 GLU A C 1
ATOM 1888 O O . GLU A 1 233 ? 22.650 12.167 -17.071 1.00 94.44 233 GLU A O 1
ATOM 1893 N N . GLU A 1 234 ? 22.277 12.208 -14.866 1.00 95.00 234 GLU A N 1
ATOM 1894 C CA . GLU A 1 234 ? 21.496 10.962 -14.823 1.00 95.00 234 GLU A CA 1
ATOM 1895 C C . GLU A 1 234 ? 20.270 11.015 -15.755 1.00 95.00 234 GLU A C 1
ATOM 1897 O O . GLU A 1 234 ? 20.032 10.098 -16.549 1.00 95.00 234 GLU A O 1
ATOM 1902 N N . VAL A 1 235 ? 19.515 12.120 -15.715 1.00 93.50 235 VAL A N 1
ATOM 1903 C CA . VAL A 1 235 ? 18.353 12.335 -16.592 1.00 93.50 235 VAL A CA 1
ATOM 1904 C C . VAL A 1 235 ? 18.781 12.478 -18.054 1.00 93.50 235 VAL A C 1
ATOM 1906 O O . VAL A 1 235 ? 18.148 11.893 -18.932 1.00 93.50 235 VAL A O 1
ATOM 1909 N N . GLU A 1 236 ? 19.867 13.201 -18.343 1.00 92.56 236 GLU A N 1
ATOM 1910 C CA . GLU A 1 236 ? 20.399 13.330 -19.707 1.00 92.56 236 GLU A CA 1
ATOM 1911 C C . GLU A 1 236 ? 20.879 11.982 -20.271 1.00 92.56 236 GLU A C 1
ATOM 1913 O O . GLU A 1 236 ? 20.588 11.661 -21.426 1.00 92.56 236 GLU A O 1
ATOM 1918 N N . GLN A 1 237 ? 21.578 11.171 -19.470 1.00 93.69 237 GLN A N 1
ATOM 1919 C CA . GLN A 1 237 ? 22.006 9.820 -19.848 1.00 93.69 237 GLN A CA 1
ATOM 1920 C C . GLN A 1 237 ? 20.795 8.919 -20.131 1.00 93.69 237 GLN A C 1
ATOM 1922 O O . GLN A 1 237 ? 20.753 8.252 -21.167 1.00 93.69 237 GLN A O 1
ATOM 1927 N N . THR A 1 238 ? 19.778 8.959 -19.267 1.00 93.44 238 THR A N 1
ATOM 1928 C CA . THR A 1 238 ? 18.526 8.206 -19.449 1.00 93.44 238 THR A CA 1
ATOM 1929 C C . THR A 1 238 ? 17.802 8.632 -20.726 1.00 93.44 238 THR A C 1
ATOM 1931 O O . THR A 1 238 ? 17.374 7.789 -21.514 1.00 93.44 238 THR A O 1
ATOM 1934 N N . ALA A 1 239 ? 17.713 9.938 -20.991 1.00 91.62 239 ALA A N 1
ATOM 1935 C CA . ALA A 1 239 ? 17.083 10.454 -22.201 1.00 91.62 239 ALA A CA 1
ATOM 1936 C C . ALA A 1 239 ? 17.832 10.019 -23.473 1.00 91.62 239 ALA A C 1
ATOM 1938 O O . ALA A 1 239 ? 17.198 9.654 -24.464 1.00 91.62 239 ALA A O 1
ATOM 1939 N N . ARG A 1 240 ? 19.172 9.991 -23.447 1.00 91.00 240 ARG A N 1
ATOM 1940 C CA . ARG A 1 240 ? 19.980 9.447 -24.554 1.00 91.00 240 ARG A CA 1
ATOM 1941 C C . ARG A 1 240 ? 19.707 7.962 -24.781 1.00 91.00 240 ARG A C 1
ATOM 1943 O O . ARG A 1 240 ? 19.511 7.582 -25.930 1.00 91.00 240 ARG A O 1
ATOM 1950 N N . ALA A 1 241 ? 19.623 7.160 -23.720 1.00 92.00 241 ALA A N 1
ATOM 1951 C CA . ALA A 1 241 ? 19.300 5.736 -23.829 1.00 92.00 241 ALA A CA 1
ATOM 1952 C C . ALA A 1 241 ? 17.906 5.508 -24.443 1.00 92.00 241 ALA A C 1
ATOM 1954 O O . ALA A 1 241 ? 17.742 4.669 -25.322 1.00 92.00 241 ALA A O 1
ATOM 1955 N N . ILE A 1 242 ? 16.911 6.316 -24.062 1.00 90.94 242 ILE A N 1
ATOM 1956 C CA . ILE A 1 242 ? 15.565 6.280 -24.658 1.00 90.94 242 ILE A CA 1
ATOM 1957 C C . ILE A 1 242 ? 15.608 6.597 -26.163 1.00 90.94 242 ILE A C 1
ATOM 1959 O O . ILE A 1 242 ? 14.974 5.908 -26.964 1.00 90.94 242 ILE A O 1
ATOM 1963 N N . ILE A 1 243 ? 16.360 7.631 -26.568 1.00 89.25 243 ILE A N 1
ATOM 1964 C CA . ILE A 1 243 ? 16.545 7.983 -27.988 1.00 89.25 243 ILE A CA 1
ATOM 1965 C C . ILE A 1 243 ? 17.223 6.842 -28.741 1.00 89.25 243 ILE A C 1
ATOM 1967 O O . ILE A 1 243 ? 16.812 6.528 -29.857 1.00 89.25 243 ILE A O 1
ATOM 1971 N N . GLU A 1 244 ? 18.267 6.258 -28.158 1.00 91.31 244 GLU A N 1
ATOM 1972 C CA . GLU A 1 244 ? 19.016 5.151 -28.743 1.00 91.31 244 GLU A CA 1
ATOM 1973 C C . GLU A 1 244 ? 18.096 3.952 -28.989 1.00 91.31 244 GLU A C 1
ATOM 1975 O O . GLU A 1 244 ? 18.005 3.492 -30.126 1.00 91.31 244 GLU A O 1
ATOM 1980 N N . CYS A 1 245 ? 17.305 3.535 -27.997 1.00 90.88 245 CYS A N 1
ATOM 1981 C CA . CYS A 1 245 ? 16.326 2.461 -28.174 1.00 90.88 245 CYS A CA 1
ATOM 1982 C C . CYS A 1 245 ? 15.287 2.779 -29.257 1.00 90.88 245 CYS A C 1
ATOM 1984 O O . CYS A 1 245 ? 14.991 1.943 -30.110 1.00 90.88 245 CYS A O 1
ATOM 1986 N N . ALA A 1 246 ? 14.780 4.009 -29.305 1.00 90.06 246 ALA A N 1
ATOM 1987 C CA . ALA A 1 246 ? 13.785 4.378 -30.307 1.00 90.06 246 ALA A CA 1
ATOM 1988 C C . ALA A 1 246 ? 14.357 4.476 -31.733 1.00 90.06 246 ALA A C 1
ATOM 1990 O O . ALA A 1 246 ? 13.692 4.099 -32.699 1.00 90.06 246 ALA A O 1
ATOM 1991 N N . ARG A 1 247 ? 15.579 5.001 -31.893 1.00 89.38 247 ARG A N 1
ATOM 1992 C CA . ARG A 1 247 ? 16.187 5.250 -33.213 1.00 89.38 247 ARG A CA 1
ATOM 1993 C C . ARG A 1 247 ? 16.955 4.055 -33.762 1.00 89.38 247 ARG A C 1
ATOM 1995 O O . ARG A 1 247 ? 16.907 3.834 -34.967 1.00 89.38 247 ARG A O 1
ATOM 2002 N N . VAL A 1 248 ? 17.675 3.334 -32.904 1.00 92.12 248 VAL A N 1
ATOM 2003 C CA . VAL A 1 248 ? 18.556 2.220 -33.287 1.00 92.12 248 VAL A CA 1
ATOM 2004 C C . VAL A 1 248 ? 17.822 0.889 -33.176 1.00 92.12 248 VAL A C 1
ATOM 2006 O O . VAL A 1 248 ? 17.878 0.087 -34.102 1.00 92.12 248 VAL A O 1
ATOM 2009 N N . HIS A 1 249 ? 17.109 0.662 -32.070 1.00 87.00 249 HIS A N 1
ATOM 2010 C CA . HIS A 1 249 ? 16.389 -0.594 -31.824 1.00 87.00 249 HIS A CA 1
ATOM 2011 C C . HIS A 1 249 ? 14.938 -0.576 -32.335 1.00 87.00 249 HIS A C 1
ATOM 2013 O O . HIS A 1 249 ? 14.277 -1.610 -32.336 1.00 87.00 249 HIS A O 1
ATOM 2019 N N . HIS A 1 250 ? 14.464 0.569 -32.844 1.00 90.19 250 HIS A N 1
ATOM 2020 C CA . HIS A 1 250 ? 13.101 0.773 -33.354 1.00 90.19 250 HIS A CA 1
ATOM 2021 C C . HIS A 1 250 ? 11.991 0.493 -32.325 1.00 90.19 250 HIS A C 1
ATOM 2023 O O . HIS A 1 250 ? 10.842 0.222 -32.688 1.00 90.19 250 HIS A O 1
ATOM 2029 N N . ASP A 1 251 ? 12.314 0.607 -31.038 1.00 90.00 251 ASP A N 1
ATOM 2030 C CA . ASP A 1 251 ? 11.351 0.453 -29.957 1.00 90.00 251 ASP A CA 1
ATOM 2031 C C . ASP A 1 251 ? 10.384 1.639 -29.900 1.00 90.00 251 ASP A C 1
ATOM 2033 O O . ASP A 1 251 ? 10.743 2.796 -30.135 1.00 90.00 251 ASP A O 1
ATOM 2037 N N . ARG A 1 252 ? 9.127 1.382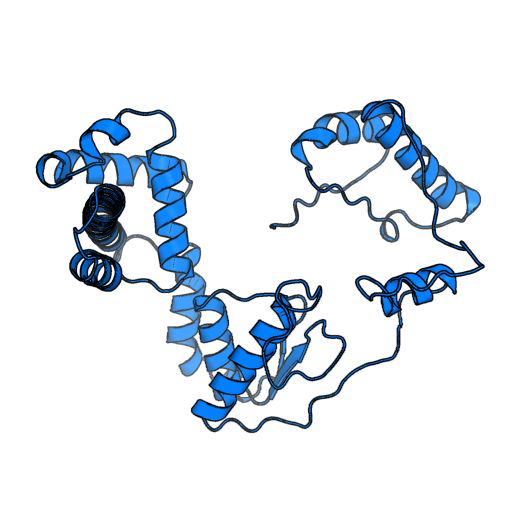 -29.528 1.00 88.62 252 ARG A N 1
ATOM 2038 C CA . ARG A 1 252 ? 8.160 2.468 -29.317 1.00 88.62 252 ARG A CA 1
ATOM 2039 C C . ARG A 1 252 ? 8.298 3.016 -27.908 1.00 88.62 252 ARG A C 1
ATOM 2041 O O . ARG A 1 252 ? 8.351 2.246 -26.957 1.00 88.62 252 ARG A O 1
ATOM 2048 N N . TYR A 1 253 ? 8.175 4.333 -27.750 1.00 86.50 253 TYR A N 1
ATOM 2049 C CA . TYR A 1 253 ? 8.229 4.994 -26.437 1.00 86.50 253 TYR A CA 1
ATOM 2050 C C . TYR A 1 253 ? 7.280 4.393 -25.392 1.00 86.50 253 TYR A C 1
ATOM 2052 O O . TYR A 1 253 ? 7.638 4.286 -24.228 1.00 86.50 253 TYR A O 1
ATOM 2060 N N . ARG A 1 254 ? 6.098 3.912 -25.803 1.00 87.88 254 ARG A N 1
ATOM 2061 C CA . ARG A 1 254 ? 5.134 3.251 -24.903 1.00 87.88 254 ARG A CA 1
ATOM 2062 C C . ARG A 1 254 ? 5.617 1.920 -24.301 1.00 87.88 254 ARG A C 1
ATOM 2064 O O . ARG A 1 254 ? 4.929 1.364 -23.457 1.00 87.88 254 ARG A O 1
ATOM 2071 N N . GLN A 1 255 ? 6.723 1.370 -24.801 1.00 89.12 255 GLN A N 1
ATOM 2072 C CA . GLN A 1 255 ? 7.368 0.155 -24.291 1.00 89.12 255 GLN A CA 1
ATOM 2073 C C . GLN A 1 255 ? 8.478 0.484 -23.282 1.00 89.12 255 GLN A C 1
ATOM 2075 O O . GLN A 1 255 ? 9.092 -0.429 -22.741 1.00 89.12 255 GLN A O 1
ATOM 2080 N N . MET A 1 256 ? 8.736 1.770 -23.026 1.00 89.25 256 MET A N 1
ATOM 2081 C CA . MET A 1 256 ? 9.776 2.247 -22.123 1.00 89.25 256 MET A CA 1
ATOM 2082 C C . MET A 1 256 ? 9.135 2.899 -20.899 1.00 89.25 256 MET A C 1
ATOM 2084 O O . MET A 1 256 ? 8.182 3.672 -21.016 1.00 89.25 256 MET A O 1
ATOM 2088 N N . THR A 1 257 ? 9.685 2.623 -19.720 1.00 90.50 257 THR A N 1
ATOM 2089 C CA . THR A 1 257 ? 9.242 3.226 -18.459 1.00 90.50 257 THR A CA 1
ATOM 2090 C C . THR A 1 257 ? 10.456 3.726 -17.692 1.00 90.50 257 THR A C 1
ATOM 2092 O O . THR A 1 257 ? 11.419 2.986 -17.507 1.00 90.50 257 THR A O 1
ATOM 2095 N N . VAL A 1 258 ? 10.392 4.973 -17.224 1.00 90.25 258 VAL A N 1
ATOM 2096 C CA . VAL A 1 258 ? 11.369 5.543 -16.290 1.00 90.25 258 VAL A CA 1
ATOM 2097 C C . VAL A 1 258 ? 10.721 5.595 -14.916 1.00 90.25 258 VAL A C 1
ATOM 2099 O O . VAL A 1 258 ? 9.650 6.179 -14.757 1.00 90.25 258 VAL A O 1
ATOM 2102 N N . LEU A 1 259 ? 11.365 4.971 -13.935 1.00 91.69 259 LEU A N 1
ATOM 2103 C CA . LEU A 1 259 ? 10.897 4.930 -12.556 1.00 91.69 259 LEU A CA 1
ATOM 2104 C C . LEU A 1 259 ? 11.857 5.731 -11.683 1.00 91.69 259 LEU A C 1
ATOM 2106 O O . LEU A 1 259 ? 13.060 5.488 -11.696 1.00 91.69 259 LEU A O 1
ATOM 2110 N N . VAL A 1 260 ? 11.314 6.663 -10.906 1.00 91.38 260 VAL A N 1
ATOM 2111 C CA . VAL A 1 260 ? 12.057 7.424 -9.897 1.00 91.38 260 VAL A CA 1
ATOM 2112 C C . VAL A 1 260 ? 11.361 7.273 -8.556 1.00 91.38 260 VAL A C 1
ATOM 2114 O O . VAL A 1 260 ? 10.134 7.329 -8.477 1.00 91.38 260 VAL A O 1
ATOM 2117 N N . ARG A 1 261 ? 12.134 7.078 -7.482 1.00 88.06 261 ARG A N 1
ATOM 2118 C CA . ARG A 1 261 ? 11.562 6.911 -6.137 1.00 88.06 261 ARG A CA 1
ATOM 2119 C C . ARG A 1 261 ? 10.954 8.213 -5.616 1.00 88.06 261 ARG A C 1
ATOM 2121 O O . ARG A 1 261 ? 9.875 8.185 -5.037 1.00 88.06 261 ARG A O 1
ATOM 2128 N N . ASN A 1 262 ? 11.637 9.339 -5.833 1.00 88.44 262 ASN A N 1
ATOM 2129 C CA . ASN A 1 262 ? 11.149 10.666 -5.472 1.00 88.44 262 ASN A CA 1
ATOM 2130 C C . ASN A 1 262 ? 10.973 11.523 -6.728 1.00 88.44 262 ASN A C 1
ATOM 2132 O O . ASN A 1 262 ? 11.929 12.103 -7.236 1.00 88.44 262 ASN A O 1
ATOM 2136 N N . LEU A 1 263 ? 9.739 11.623 -7.220 1.00 88.50 263 LEU A N 1
ATOM 2137 C CA . LEU A 1 263 ? 9.452 12.425 -8.407 1.00 88.50 263 LEU A CA 1
ATOM 2138 C C . LEU A 1 263 ? 9.699 13.924 -8.176 1.00 88.50 263 LEU A C 1
ATOM 2140 O O . LEU A 1 263 ? 10.090 14.607 -9.115 1.00 88.50 263 LEU A O 1
ATOM 2144 N N . ALA A 1 264 ? 9.522 14.440 -6.953 1.00 88.44 264 ALA A N 1
ATOM 2145 C CA . ALA A 1 264 ? 9.701 15.867 -6.667 1.00 88.44 264 ALA A CA 1
ATOM 2146 C C . ALA A 1 264 ? 11.138 16.339 -6.941 1.00 88.44 264 ALA A C 1
ATOM 2148 O O . ALA A 1 264 ? 11.343 17.443 -7.429 1.00 88.44 264 ALA A O 1
ATOM 2149 N N . ASP A 1 265 ? 12.114 15.465 -6.698 1.00 89.25 265 ASP A N 1
ATOM 2150 C CA . ASP A 1 265 ? 13.535 15.733 -6.925 1.00 89.25 265 ASP A CA 1
ATOM 2151 C C . ASP A 1 265 ? 13.933 15.785 -8.409 1.00 89.25 265 ASP A C 1
ATOM 2153 O O . ASP A 1 265 ? 14.960 16.374 -8.751 1.00 89.25 265 ASP A O 1
ATOM 2157 N N . TYR A 1 266 ? 13.154 15.134 -9.278 1.00 91.00 266 TYR A N 1
ATOM 2158 C CA . TYR A 1 266 ? 13.491 14.924 -10.689 1.00 91.00 266 TYR A CA 1
ATOM 2159 C C . TYR A 1 266 ? 12.539 15.628 -11.656 1.00 91.00 266 TYR A C 1
ATOM 2161 O O . TYR A 1 266 ? 12.891 15.791 -12.822 1.00 91.00 266 TYR A O 1
ATOM 2169 N N . ARG A 1 267 ? 11.351 16.044 -11.206 1.00 88.62 267 ARG A N 1
ATOM 2170 C CA . ARG A 1 267 ? 10.272 16.547 -12.063 1.00 88.62 267 ARG A CA 1
ATOM 2171 C C . ARG A 1 267 ? 10.732 17.659 -12.998 1.00 88.62 267 ARG A C 1
ATOM 2173 O O . ARG A 1 267 ? 10.655 17.489 -14.210 1.00 88.62 267 ARG A O 1
ATOM 2180 N N . ASP A 1 268 ? 11.258 18.747 -12.445 1.00 89.12 268 ASP A N 1
ATOM 2181 C CA . ASP A 1 268 ? 11.632 19.928 -13.232 1.00 89.12 268 ASP A CA 1
ATOM 2182 C C . ASP A 1 268 ? 12.761 19.613 -14.227 1.00 89.12 268 ASP A C 1
ATOM 2184 O O . ASP A 1 268 ? 12.770 20.103 -15.360 1.00 89.12 268 ASP A O 1
ATOM 2188 N N . LEU A 1 269 ? 13.698 18.743 -13.828 1.00 90.44 269 LEU A N 1
ATOM 2189 C CA . LEU A 1 269 ? 14.796 18.285 -14.681 1.00 90.44 269 LEU A CA 1
ATOM 2190 C C . LEU A 1 269 ? 14.281 17.431 -15.843 1.00 90.44 269 LEU A C 1
ATOM 2192 O O . LEU A 1 269 ? 14.658 17.675 -16.989 1.00 90.44 269 LEU A O 1
ATOM 2196 N N . ILE A 1 270 ? 13.412 16.460 -15.554 1.00 89.38 270 ILE A N 1
ATOM 2197 C CA . ILE A 1 270 ? 12.795 15.587 -16.558 1.00 89.38 270 ILE A CA 1
ATOM 2198 C C . ILE A 1 270 ? 11.984 16.425 -17.545 1.00 89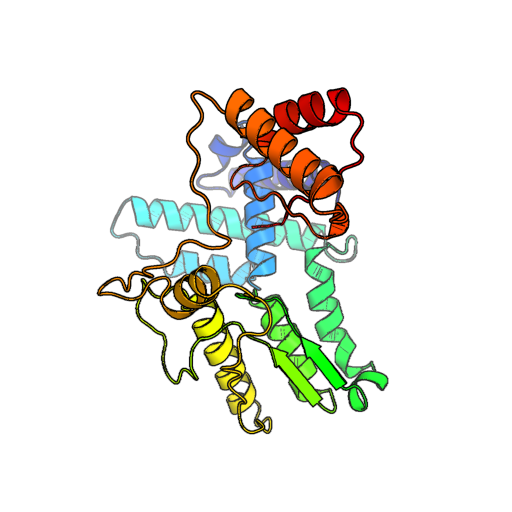.38 270 ILE A C 1
ATOM 2200 O O . ILE A 1 270 ? 12.168 16.272 -18.752 1.00 89.38 270 ILE A O 1
ATOM 2204 N N . GLU A 1 271 ? 11.136 17.335 -17.055 1.00 87.62 271 GLU A N 1
ATOM 2205 C CA . GLU A 1 271 ? 10.308 18.191 -17.908 1.00 87.62 271 GLU A CA 1
ATOM 2206 C C . GLU A 1 271 ? 11.176 19.049 -18.838 1.00 87.62 271 GLU A C 1
ATOM 2208 O O . GLU A 1 271 ? 10.967 19.046 -20.051 1.00 87.62 271 GLU A O 1
ATOM 2213 N N . THR A 1 272 ? 12.211 19.700 -18.300 1.00 87.81 272 THR A N 1
ATOM 2214 C CA . THR A 1 272 ? 13.111 20.558 -19.085 1.00 87.81 272 THR A CA 1
ATOM 2215 C C . THR A 1 272 ? 13.885 19.765 -20.141 1.00 87.81 272 THR A C 1
ATOM 2217 O O . THR A 1 272 ? 13.929 20.147 -21.311 1.00 87.81 272 THR A O 1
ATOM 2220 N N . ILE A 1 273 ? 14.508 18.649 -19.752 1.00 86.06 273 ILE A N 1
ATOM 2221 C CA . ILE A 1 273 ? 15.384 17.876 -20.643 1.00 86.06 273 ILE A CA 1
ATOM 2222 C C . ILE A 1 273 ? 14.570 17.178 -21.734 1.00 86.06 273 ILE A C 1
ATOM 2224 O O . ILE A 1 273 ? 14.955 17.218 -22.902 1.00 86.06 273 ILE A O 1
ATOM 2228 N N . LEU A 1 274 ? 13.426 16.577 -21.395 1.00 82.12 274 LEU A N 1
ATOM 2229 C CA . LEU A 1 274 ? 12.590 15.896 -22.385 1.00 82.12 274 LEU A CA 1
ATOM 2230 C C . LEU A 1 274 ? 11.920 16.877 -23.356 1.00 82.12 274 LEU A C 1
ATOM 2232 O O . LEU A 1 274 ? 11.789 16.550 -24.537 1.00 82.12 274 LEU A O 1
ATOM 2236 N N . GLN A 1 275 ? 11.566 18.090 -22.909 1.00 82.75 275 GLN A N 1
ATOM 2237 C CA . GLN A 1 275 ? 11.082 19.148 -23.804 1.00 82.75 275 GLN A CA 1
ATOM 2238 C C . GLN A 1 275 ? 12.139 19.570 -24.827 1.00 82.75 275 GLN A C 1
ATOM 2240 O O . GLN A 1 275 ? 11.819 19.681 -26.009 1.00 82.75 275 GLN A O 1
ATOM 2245 N N . ILE A 1 276 ? 13.397 19.752 -24.407 1.00 75.94 276 ILE A N 1
ATOM 2246 C CA . ILE A 1 276 ? 14.504 20.120 -25.311 1.00 75.94 276 ILE A CA 1
ATOM 2247 C C . ILE A 1 276 ? 14.690 19.076 -26.418 1.00 75.94 276 ILE A C 1
ATOM 2249 O O . ILE A 1 276 ? 15.033 19.415 -27.549 1.00 75.94 276 ILE A O 1
ATOM 2253 N N . ILE A 1 277 ? 14.438 17.805 -26.110 1.00 70.50 277 ILE A N 1
ATOM 2254 C CA . ILE A 1 277 ? 14.590 16.704 -27.065 1.00 70.50 277 ILE A CA 1
ATOM 2255 C C . ILE A 1 277 ? 13.325 16.523 -27.938 1.00 70.50 277 ILE A C 1
ATOM 2257 O O . ILE A 1 277 ? 13.349 15.792 -28.928 1.00 70.50 277 ILE A O 1
ATOM 2261 N N . GLY A 1 278 ? 12.237 17.243 -27.638 1.00 65.69 278 GLY A N 1
ATOM 2262 C CA . GLY A 1 278 ? 10.986 17.210 -28.400 1.00 65.69 278 GLY A CA 1
ATOM 2263 C C . GLY A 1 278 ? 10.097 16.007 -28.075 1.00 65.69 278 GLY A C 1
ATOM 2264 O O . GLY A 1 278 ? 9.394 15.510 -28.954 1.00 65.69 278 GLY A O 1
ATOM 2265 N N . PHE A 1 279 ? 10.137 15.508 -26.834 1.00 67.62 279 PHE A N 1
ATOM 2266 C CA . PHE A 1 279 ? 9.397 14.315 -26.423 1.00 67.62 279 PHE A CA 1
ATOM 2267 C C . PHE A 1 279 ? 8.044 14.603 -25.778 1.00 67.62 279 PHE A C 1
ATOM 2269 O O . PHE A 1 279 ? 7.928 15.409 -24.858 1.00 67.62 279 PHE A O 1
ATOM 2276 N N . HIS A 1 280 ? 7.031 13.836 -26.190 1.00 64.81 280 HIS A N 1
ATOM 2277 C CA . HIS A 1 280 ? 5.776 13.712 -25.456 1.00 64.81 280 HIS A CA 1
ATOM 2278 C C . HIS A 1 280 ? 5.893 12.591 -24.419 1.00 64.81 280 HIS A C 1
ATOM 2280 O O . HIS A 1 280 ? 6.062 11.425 -24.773 1.00 64.81 280 HIS A O 1
ATOM 2286 N N . PHE A 1 281 ? 5.785 12.949 -23.143 1.00 69.12 281 PHE A N 1
ATOM 2287 C CA . PHE A 1 281 ? 5.787 12.024 -22.011 1.00 69.12 281 PHE A CA 1
ATOM 2288 C C . PHE A 1 281 ? 4.554 12.259 -21.137 1.00 69.12 281 PHE A C 1
ATOM 2290 O O . PHE A 1 281 ? 3.945 13.328 -21.165 1.00 69.12 281 PHE A O 1
ATOM 2297 N N . SER A 1 282 ? 4.187 11.245 -20.357 1.00 71.31 282 SER A N 1
ATOM 2298 C CA . SER A 1 282 ? 3.169 11.354 -19.316 1.00 71.31 282 SER A CA 1
ATOM 2299 C C . SER A 1 282 ? 3.839 11.109 -17.972 1.00 71.31 282 SER A C 1
ATOM 2301 O O . SER A 1 282 ? 4.428 10.050 -17.758 1.00 71.31 282 SER A O 1
ATOM 2303 N N . LEU A 1 283 ? 3.784 12.101 -17.082 1.00 72.19 283 LEU A N 1
ATOM 2304 C CA . LEU A 1 283 ? 4.181 11.913 -15.693 1.00 72.19 283 LEU A CA 1
ATOM 2305 C C . LEU A 1 283 ? 3.012 11.291 -14.947 1.00 72.19 283 LEU A C 1
ATOM 2307 O O . LEU A 1 283 ? 1.983 11.931 -14.739 1.00 72.19 283 LEU A O 1
ATOM 2311 N N . ILE A 1 284 ? 3.195 10.047 -14.528 1.00 66.62 284 ILE A N 1
ATOM 2312 C CA . ILE A 1 284 ? 2.250 9.356 -13.664 1.00 66.62 284 ILE A CA 1
ATOM 2313 C C . ILE A 1 284 ? 2.867 9.348 -12.272 1.00 66.62 284 ILE A C 1
ATOM 2315 O O . ILE A 1 284 ? 3.901 8.724 -12.042 1.00 66.62 284 ILE A O 1
ATOM 2319 N N . LYS A 1 285 ? 2.240 10.059 -11.333 1.00 51.84 285 LYS A N 1
ATOM 2320 C CA . LYS A 1 285 ? 2.536 9.878 -9.914 1.00 51.84 285 LYS A CA 1
ATOM 2321 C C . LYS A 1 285 ? 1.822 8.597 -9.486 1.00 51.84 285 LYS A C 1
ATOM 2323 O O . LYS A 1 285 ? 0.616 8.628 -9.263 1.00 51.84 285 LYS A O 1
ATOM 2328 N N . SER A 1 286 ? 2.537 7.475 -9.424 1.00 44.38 286 SER A N 1
ATOM 2329 C CA . SER A 1 286 ? 2.012 6.295 -8.734 1.00 44.38 286 SER A CA 1
ATOM 2330 C C . SER A 1 286 ? 1.853 6.664 -7.261 1.00 44.38 286 SER A C 1
ATOM 2332 O O . SER A 1 286 ? 2.805 7.162 -6.650 1.00 44.38 286 SER A O 1
ATOM 2334 N N . ALA A 1 287 ? 0.650 6.495 -6.711 1.00 31.56 287 ALA A N 1
ATOM 2335 C CA . ALA A 1 287 ? 0.473 6.546 -5.266 1.00 31.56 287 ALA A CA 1
ATOM 2336 C C . ALA A 1 287 ? 1.406 5.494 -4.625 1.00 31.56 287 ALA A C 1
ATOM 2338 O O . ALA A 1 287 ? 1.631 4.455 -5.255 1.00 31.56 287 ALA A O 1
ATOM 2339 N N . PRO A 1 288 ? 2.035 5.806 -3.479 1.00 33.78 288 PRO A N 1
ATOM 2340 C CA . PRO A 1 288 ? 2.843 4.836 -2.749 1.00 33.78 288 PRO A CA 1
ATOM 2341 C C . PRO A 1 288 ? 2.023 3.614 -2.331 1.00 33.78 288 PRO A C 1
ATOM 2343 O O . PRO A 1 288 ? 0.804 3.780 -2.099 1.00 33.78 288 PRO A O 1
#

Organism: NCBI:txid2078

InterPro domains:
  IPR027417 P-loop containing nucleoside triphosphate hydrolase [G3DSA:3.40.50.300] (43-187)
  IPR027417 P-loop containing nucleoside triphosphate hydrolase [G3DSA:3.40.50.300] (195-287)
  IPR027417 P-loop containing nucleoside triphosphate hydrolase [SSF52540] (7-284)
  IPR049035 ATP-dependent helicase/deoxyribonuclease AddB N-terminal [PF21445] (1-205)

Solvent-accessible surface area (backbone atoms only — not comparable to full-atom values): 17506 Å² total; per-residue (Å²): 113,63,69,69,58,51,33,52,51,51,50,54,52,50,65,75,44,40,89,79,36,78,56,54,62,68,48,72,76,46,87,63,42,48,55,54,49,48,53,50,53,51,47,35,55,47,57,67,52,51,40,66,57,41,38,52,54,26,69,69,51,62,71,87,47,72,67,42,41,51,51,28,36,48,30,45,39,48,18,59,51,44,44,52,49,53,61,71,30,58,98,75,57,83,44,81,78,46,50,59,55,54,45,52,74,48,47,84,77,42,68,70,41,53,74,30,76,46,79,47,70,88,53,46,68,71,47,57,51,53,48,52,41,51,52,52,44,58,74,46,28,66,39,69,49,76,50,62,74,57,96,66,90,65,95,61,77,66,58,91,86,42,91,43,32,54,26,43,42,43,50,45,58,50,51,50,51,36,55,77,70,69,52,87,78,73,87,84,81,82,82,83,75,79,83,78,58,85,36,71,26,45,42,48,50,70,74,43,63,94,45,82,80,77,78,84,64,98,50,55,53,97,60,84,89,84,87,58,98,43,73,65,50,42,51,52,53,51,52,49,52,53,50,45,39,38,71,75,70,65,45,57,71,92,81,60,84,90,87,68,95,59,54,86,86,41,46,70,56,50,54,54,56,38,51,76,73,71,55,90,81,82,90,75,82,74,78,132